Protein AF-A0A5N8HL36-F1 (afdb_monomer)

Foldseek 3Di:
DDWDKDAFDALCPCPVVDDCDDDLQNPFGAFGDKMKIKDKDKDKDKDPPDVQKIKIKIKMKMKMFIQDGQDFPVSGDDPVSVVSHGHGFKMKIKIKIKIWIWGADPQGKIKIWMKMKMKMKIKGQAFDQEDPGNRHHDPPDPDRIFIKIKIKIKIKIKMWDFDDDVFTKIKIKIKMKMKMKMQGPHQLQDAQDDPPHPHDDPPADRDDPGRMFMKMKIKIKMWMWTCPDPFKTKIWMWMWIQMPQQGIDIKIKIWMWGDPPDFKIKIKIKIKDWADDDRLQLAQSRKGKYQQPPDPPGNGIDMDGRHSNDHIDIDTKIKIKMWGHDPHDIDMDMDID

Sequence (337 aa):
GNLDKTQADAWDINQGHQSARAGTYVTTLPAGREGVINKDINGVVRWDFAPLQSLELEAGYSRQGNLYAGDTQNTNSDSYTRSKYGDETNRLYRQNYALTWNGGWDNGVTTSNWVQYEHTRNSRIPEGLAGGTEGKFNEKATQDFVDIDLDDVMLHSEVNLPIDFLVNQTLTLGTEWNQQRMKDLSSNTQALTGANTGGAIDGVSATDRSPYSKAEIFSLFAENNMELTDSTIVTPGLRFDHHSIVGNNWSPALNISQGLGDDFTLKMGIARAYKAPSLYQTNPNYILYSKGQGCYASAGGCYLQGNDDLKAETSINKEIGLEFKRDGWLAGVTWFR

Structure (mmCIF, N/CA/C/O backbone):
data_AF-A0A5N8HL36-F1
#
_entry.id   AF-A0A5N8HL36-F1
#
loop_
_atom_site.group_PDB
_atom_site.id
_atom_site.type_symbol
_atom_site.label_atom_id
_atom_site.label_alt_id
_atom_site.label_comp_id
_atom_site.label_asym_id
_atom_site.label_entity_id
_atom_site.label_seq_id
_atom_site.pdbx_PDB_ins_code
_atom_site.Cartn_x
_atom_site.Cartn_y
_atom_site.Cartn_z
_atom_site.occupancy
_atom_site.B_iso_or_equiv
_atom_site.auth_seq_id
_atom_site.auth_comp_id
_atom_site.auth_asym_id
_atom_site.auth_atom_id
_atom_site.pdbx_PDB_model_num
ATOM 1 N N . GLY A 1 1 ? -5.198 -23.401 0.258 1.00 67.81 1 GLY A N 1
ATOM 2 C CA . GLY A 1 1 ? -4.394 -22.998 -0.907 1.00 67.81 1 GLY A CA 1
ATOM 3 C C . GLY A 1 1 ? -5.294 -22.811 -2.105 1.00 67.81 1 GLY A C 1
ATOM 4 O O . GLY A 1 1 ? -6.337 -23.455 -2.146 1.00 67.81 1 GLY A O 1
ATOM 5 N N . ASN A 1 2 ? -4.921 -21.932 -3.030 1.00 85.31 2 ASN A N 1
ATOM 6 C CA . ASN A 1 2 ? -5.684 -21.633 -4.240 1.00 85.31 2 ASN A CA 1
ATOM 7 C C . ASN A 1 2 ? -4.775 -21.692 -5.482 1.00 85.31 2 ASN A C 1
ATOM 9 O O . ASN A 1 2 ? -3.575 -21.424 -5.396 1.00 85.31 2 ASN A O 1
ATOM 13 N N . LEU A 1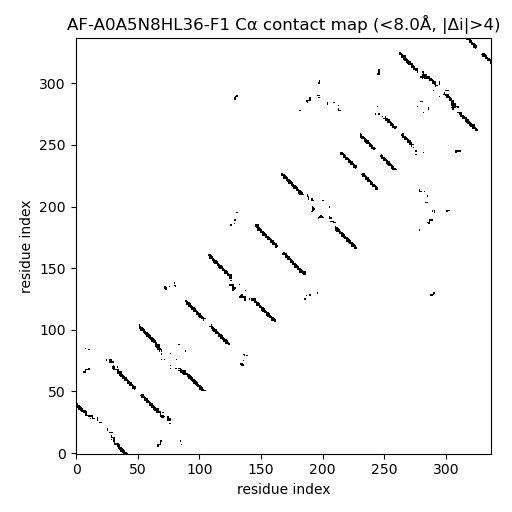 3 ? -5.356 -22.070 -6.618 1.00 90.62 3 LEU A N 1
ATOM 14 C CA . LEU A 1 3 ? -4.762 -21.977 -7.947 1.00 90.62 3 LEU A CA 1
ATOM 15 C C . LEU A 1 3 ? -5.794 -21.298 -8.845 1.00 90.62 3 LEU A C 1
ATOM 17 O O . LEU A 1 3 ? -6.855 -21.866 -9.091 1.00 90.62 3 LEU A O 1
ATOM 21 N N . ASP A 1 4 ? -5.460 -20.118 -9.353 1.00 94.00 4 ASP A N 1
ATOM 22 C CA . ASP A 1 4 ? -6.319 -19.367 -10.267 1.00 94.00 4 ASP A CA 1
ATOM 23 C C . ASP A 1 4 ? -5.550 -18.999 -11.539 1.00 94.00 4 ASP A C 1
ATOM 25 O O . ASP A 1 4 ? -4.337 -18.769 -11.507 1.00 94.00 4 ASP A O 1
ATOM 29 N N . LYS A 1 5 ? -6.254 -18.974 -12.671 1.00 95.50 5 LYS A N 1
ATOM 30 C CA . LYS A 1 5 ? -5.721 -18.560 -13.964 1.00 95.50 5 LYS A CA 1
ATOM 31 C C . LYS A 1 5 ? -6.758 -17.744 -14.722 1.00 95.50 5 LYS A C 1
ATOM 33 O O . LYS A 1 5 ? -7.819 -18.251 -15.077 1.00 95.50 5 LYS A O 1
ATOM 38 N N . THR A 1 6 ? -6.375 -16.536 -15.116 1.00 96.12 6 THR A N 1
ATOM 39 C CA . THR A 1 6 ? -7.092 -15.749 -16.123 1.00 96.12 6 THR A CA 1
ATOM 40 C C . THR A 1 6 ? -6.238 -15.644 -17.383 1.00 96.12 6 THR A C 1
ATOM 42 O O . THR A 1 6 ? -5.013 -15.549 -17.306 1.00 96.12 6 THR A O 1
ATOM 45 N N . GLN A 1 7 ? -6.870 -15.739 -18.553 1.00 96.62 7 GLN A N 1
ATOM 46 C CA . GLN A 1 7 ? -6.173 -15.618 -19.835 1.00 96.62 7 GLN A CA 1
ATOM 47 C C . GLN A 1 7 ? -5.883 -14.151 -20.155 1.00 96.62 7 GLN A C 1
ATOM 49 O O . GLN A 1 7 ? -6.583 -13.265 -19.667 1.00 96.62 7 GLN A O 1
ATOM 54 N N . ALA A 1 8 ? -4.857 -13.929 -20.974 1.00 96.00 8 ALA A N 1
ATOM 55 C CA . ALA A 1 8 ? -4.624 -12.639 -21.604 1.00 96.00 8 ALA A CA 1
ATOM 56 C C . ALA A 1 8 ? -5.694 -12.366 -22.666 1.00 96.00 8 ALA A C 1
ATOM 58 O O . ALA A 1 8 ? -6.170 -13.299 -23.324 1.00 96.00 8 ALA A O 1
ATOM 59 N N . ASP A 1 9 ? -6.034 -11.095 -22.851 1.00 96.56 9 ASP A N 1
ATOM 60 C CA . ASP A 1 9 ? -6.780 -10.660 -24.027 1.00 96.56 9 ASP A CA 1
ATOM 61 C C . ASP A 1 9 ? -5.969 -10.917 -25.306 1.00 96.56 9 ASP A C 1
ATOM 63 O O . ASP A 1 9 ? -4.743 -11.045 -25.278 1.00 96.56 9 ASP A O 1
ATOM 67 N N . ALA A 1 10 ? -6.656 -10.959 -26.450 1.00 93.81 10 ALA A N 1
ATOM 68 C CA . ALA A 1 10 ? -5.989 -11.033 -27.743 1.00 93.81 10 ALA A CA 1
ATOM 69 C C . ALA A 1 10 ? -5.066 -9.819 -27.949 1.00 93.81 10 ALA A C 1
ATOM 71 O O . ALA A 1 10 ? -5.444 -8.686 -27.646 1.00 93.81 10 ALA A O 1
ATOM 72 N N . TRP A 1 11 ? -3.870 -10.041 -28.505 1.00 89.19 11 TRP A N 1
ATOM 73 C CA . TRP A 1 11 ? -2.877 -8.977 -28.732 1.00 89.19 11 TRP A CA 1
ATOM 74 C C . TRP A 1 11 ? -3.397 -7.826 -29.614 1.00 89.19 11 TRP A C 1
ATOM 76 O O . TRP A 1 11 ? -2.871 -6.715 -29.566 1.00 89.19 11 TRP A O 1
ATOM 86 N N . ASP A 1 12 ? -4.418 -8.092 -30.430 1.00 91.81 12 ASP A N 1
ATOM 87 C CA . ASP A 1 12 ? -5.053 -7.178 -31.374 1.00 91.81 12 ASP A CA 1
ATOM 88 C C . ASP A 1 12 ? -6.452 -6.711 -30.938 1.00 91.81 12 ASP A C 1
ATOM 90 O O . ASP A 1 12 ? -7.149 -6.068 -31.723 1.00 91.81 12 ASP A O 1
ATOM 94 N N . ILE A 1 13 ? -6.863 -6.953 -29.685 1.00 94.25 13 ILE A N 1
ATOM 95 C CA . ILE A 1 13 ? -8.215 -6.623 -29.190 1.00 94.25 13 ILE A CA 1
ATOM 96 C C . ILE A 1 13 ? -8.608 -5.147 -29.392 1.00 94.25 13 ILE A C 1
ATOM 98 O O . ILE A 1 13 ? -9.781 -4.834 -29.577 1.00 94.25 13 ILE A O 1
ATOM 102 N N . ASN A 1 14 ? -7.625 -4.241 -29.409 1.00 93.00 14 ASN A N 1
ATOM 103 C CA . ASN A 1 14 ? -7.824 -2.801 -29.592 1.00 93.00 14 ASN A CA 1
ATOM 104 C C . ASN A 1 14 ? -7.592 -2.321 -31.035 1.00 93.00 14 ASN A C 1
ATOM 106 O O . ASN A 1 14 ? -7.428 -1.118 -31.273 1.00 93.00 14 ASN A O 1
ATOM 110 N N . GLN A 1 15 ? -7.549 -3.223 -32.018 1.00 92.12 15 GLN A N 1
ATOM 111 C CA . GLN A 1 15 ? -7.423 -2.839 -33.420 1.00 92.12 15 GLN A CA 1
ATOM 112 C C . GLN A 1 15 ? -8.605 -1.957 -33.855 1.00 92.12 15 GLN A C 1
ATOM 114 O O . GLN A 1 15 ? -9.769 -2.313 -33.708 1.00 92.12 15 GLN A O 1
ATOM 119 N N . GLY A 1 16 ? -8.295 -0.792 -34.423 1.00 90.19 16 GLY A N 1
ATOM 120 C CA . GLY A 1 16 ? -9.278 0.223 -34.811 1.00 90.19 16 GLY A CA 1
ATOM 121 C C . GLY A 1 16 ? -9.555 1.271 -33.727 1.00 90.19 16 GLY A C 1
ATOM 122 O O . GLY A 1 16 ? -10.220 2.263 -34.015 1.00 90.19 16 GLY A O 1
ATOM 123 N N . HIS A 1 17 ? -9.005 1.098 -32.521 1.00 89.12 17 HIS A N 1
ATOM 124 C CA . HIS A 1 17 ? -9.161 2.014 -31.386 1.00 89.12 17 HIS A CA 1
ATOM 125 C C . HIS A 1 17 ? -7.846 2.696 -30.964 1.00 89.12 17 HIS A C 1
ATOM 127 O O . HIS A 1 17 ? -7.804 3.418 -29.968 1.00 89.12 17 HIS A O 1
ATOM 133 N N . GLN A 1 18 ? -6.762 2.505 -31.720 1.00 87.62 18 GLN A N 1
ATOM 134 C CA . GLN A 1 18 ? -5.481 3.168 -31.484 1.00 87.62 18 GLN A CA 1
ATOM 135 C C . GLN A 1 18 ? -5.496 4.652 -31.892 1.00 87.62 18 GLN A C 1
ATOM 137 O O . GLN A 1 18 ? -6.162 5.055 -32.846 1.00 87.62 18 GLN A O 1
ATOM 142 N N . SER A 1 19 ? -4.697 5.474 -31.203 1.00 85.69 19 SER A N 1
ATOM 143 C CA . SER A 1 19 ? -4.419 6.850 -31.628 1.00 85.69 19 SER A CA 1
ATOM 144 C C . SER A 1 19 ? -3.764 6.887 -33.016 1.00 85.69 19 SER A C 1
ATOM 146 O O . SER A 1 19 ? -3.047 5.961 -33.400 1.00 85.69 19 SER A O 1
ATOM 148 N N . ALA A 1 20 ? -3.976 7.971 -33.770 1.00 86.25 20 ALA A N 1
ATOM 149 C CA . ALA A 1 20 ? -3.294 8.172 -35.046 1.00 86.25 20 ALA A CA 1
ATOM 150 C C . ALA A 1 20 ? -1.774 8.260 -34.819 1.00 86.25 20 ALA A C 1
ATOM 152 O O . ALA A 1 20 ? -1.292 9.145 -34.110 1.00 86.25 20 ALA A O 1
ATOM 153 N N . ARG A 1 21 ? -1.018 7.334 -35.417 1.00 83.25 21 ARG A N 1
ATOM 154 C CA . ARG A 1 21 ? 0.443 7.224 -35.283 1.00 83.25 21 ARG A CA 1
ATOM 155 C C . ARG A 1 21 ? 1.113 7.294 -36.645 1.00 83.25 21 ARG A C 1
ATOM 157 O O . ARG A 1 21 ? 0.560 6.841 -37.642 1.00 83.25 21 ARG A O 1
ATOM 164 N N . ALA A 1 22 ? 2.323 7.840 -36.673 1.00 82.06 22 ALA A N 1
ATOM 165 C CA . ALA A 1 22 ? 3.126 7.989 -37.882 1.00 82.06 22 ALA A CA 1
ATOM 166 C C . ALA A 1 22 ? 4.473 7.260 -37.756 1.00 82.06 22 ALA A C 1
ATOM 168 O O . ALA A 1 22 ? 4.914 6.897 -36.661 1.00 82.06 22 ALA A O 1
ATOM 169 N N . GLY A 1 23 ? 5.141 7.062 -38.893 1.00 83.94 23 GLY A N 1
ATOM 170 C CA . GLY A 1 23 ? 6.459 6.432 -38.950 1.00 83.94 23 GLY A CA 1
ATOM 171 C C . GLY A 1 23 ? 6.443 4.986 -38.451 1.00 83.94 23 GLY A C 1
ATOM 172 O O . GLY A 1 23 ? 5.529 4.220 -38.747 1.00 83.94 23 GLY A O 1
ATOM 173 N N . THR A 1 24 ? 7.455 4.612 -37.668 1.00 78.50 24 THR A N 1
ATOM 174 C CA . THR A 1 24 ? 7.649 3.243 -37.158 1.00 78.50 24 THR A CA 1
ATOM 175 C C . THR A 1 24 ? 6.576 2.778 -36.170 1.00 78.50 24 THR A C 1
ATOM 177 O O . THR A 1 24 ? 6.554 1.603 -35.822 1.00 78.50 24 THR A O 1
ATOM 180 N N . TYR A 1 25 ? 5.685 3.669 -35.723 1.00 81.81 25 TYR A N 1
ATOM 181 C CA . TYR A 1 25 ? 4.626 3.360 -34.757 1.00 81.81 25 TYR A CA 1
ATOM 182 C C . TYR A 1 25 ? 3.249 3.143 -35.399 1.00 81.81 25 TYR A C 1
ATOM 184 O O . TYR A 1 25 ? 2.271 2.920 -34.694 1.00 81.81 25 TYR A O 1
ATOM 192 N N . VAL A 1 26 ? 3.134 3.204 -36.729 1.00 83.44 26 VAL A N 1
ATOM 193 C CA . VAL A 1 26 ? 1.834 3.103 -37.422 1.00 83.44 26 VAL A CA 1
ATOM 194 C C . VAL A 1 26 ? 1.113 1.767 -37.180 1.00 83.44 26 VAL A C 1
ATOM 196 O O . VAL A 1 26 ? -0.111 1.712 -37.213 1.00 83.44 26 VAL A O 1
ATOM 199 N N . THR A 1 27 ? 1.860 0.696 -36.898 1.00 82.06 27 THR A N 1
ATOM 200 C CA . THR A 1 27 ? 1.325 -0.655 -36.660 1.00 82.06 27 THR A CA 1
ATOM 201 C C . THR A 1 27 ? 1.208 -1.026 -35.181 1.00 82.06 27 THR A C 1
ATOM 203 O O . THR A 1 27 ? 0.872 -2.164 -34.866 1.00 82.06 27 THR A O 1
ATOM 206 N N . THR A 1 28 ? 1.510 -0.111 -34.255 1.00 86.44 28 THR A N 1
ATOM 207 C CA . THR A 1 28 ? 1.449 -0.412 -32.816 1.00 86.44 28 THR A CA 1
ATOM 208 C C . THR A 1 28 ? 0.021 -0.299 -32.298 1.00 86.44 28 THR A C 1
ATOM 210 O O . THR A 1 28 ? -0.680 0.654 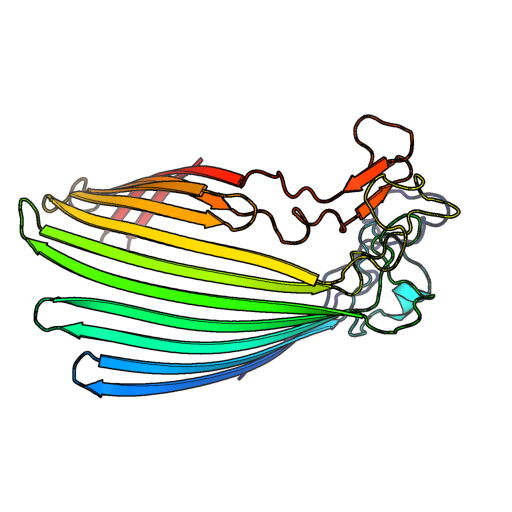-32.649 1.00 86.44 28 THR A O 1
ATOM 213 N N . LEU A 1 29 ? -0.372 -1.226 -31.429 1.00 88.44 29 LEU A N 1
ATOM 214 C CA . LEU A 1 29 ? -1.687 -1.272 -30.799 1.00 88.44 29 LEU A CA 1
ATOM 215 C C . LEU A 1 29 ? -1.536 -1.108 -29.279 1.00 88.44 29 LEU A C 1
ATOM 217 O O . LEU A 1 29 ? -0.569 -1.628 -28.720 1.00 88.44 29 LEU A O 1
ATOM 221 N N . PRO A 1 30 ? -2.459 -0.401 -28.605 1.00 90.50 30 PRO A N 1
ATOM 222 C CA . PRO A 1 30 ? -2.589 -0.482 -27.156 1.00 90.50 30 PRO A CA 1
ATOM 223 C C . PRO A 1 30 ? -2.879 -1.925 -26.734 1.00 90.50 30 PRO A C 1
ATOM 225 O O . PRO A 1 30 ? -3.728 -2.582 -27.344 1.00 90.50 30 PRO A O 1
ATOM 228 N N . ALA A 1 31 ? -2.202 -2.404 -25.695 1.00 92.75 31 ALA A N 1
ATOM 229 C CA . ALA A 1 31 ? -2.414 -3.748 -25.178 1.00 92.75 31 ALA A CA 1
ATOM 230 C C . ALA A 1 31 ? -3.795 -3.904 -24.526 1.00 92.75 31 ALA A C 1
ATOM 232 O O . ALA A 1 31 ? -4.392 -2.935 -24.050 1.00 92.75 31 ALA A O 1
ATOM 233 N N . GLY A 1 32 ? -4.308 -5.134 -24.535 1.00 92.75 32 GLY A N 1
ATOM 234 C CA . GLY A 1 32 ? -5.450 -5.531 -23.713 1.00 92.75 32 GLY A CA 1
ATOM 235 C C . GLY A 1 32 ? -5.029 -5.842 -22.276 1.00 92.75 32 GLY A C 1
ATOM 236 O O . GLY A 1 32 ? -3.908 -5.548 -21.855 1.00 92.75 32 GLY A O 1
ATOM 237 N N . ARG A 1 33 ? -5.918 -6.479 -21.513 1.00 95.81 33 ARG A N 1
ATOM 238 C CA . ARG A 1 33 ? -5.591 -6.950 -20.169 1.00 95.81 33 ARG A CA 1
ATOM 239 C C . ARG A 1 33 ? -4.641 -8.142 -20.239 1.00 95.81 33 ARG A C 1
ATOM 241 O O . ARG A 1 33 ? -4.893 -9.115 -20.951 1.00 95.81 33 ARG A O 1
ATOM 248 N N . GLU A 1 34 ? -3.588 -8.103 -19.433 1.00 97.31 34 GLU A N 1
ATOM 249 C CA . GLU A 1 34 ? -2.753 -9.280 -19.213 1.00 97.31 34 GLU A CA 1
ATOM 250 C C . GLU A 1 34 ? -3.514 -10.371 -18.455 1.00 97.31 34 GLU A C 1
ATOM 252 O O . GLU A 1 34 ? -4.403 -10.109 -17.633 1.00 97.31 34 GLU A O 1
ATOM 257 N N . GLY A 1 35 ? -3.148 -11.619 -18.733 1.00 97.62 35 GLY A N 1
ATOM 258 C CA . GLY A 1 35 ? -3.590 -12.744 -17.924 1.00 97.62 35 GLY A CA 1
ATOM 259 C C . GLY A 1 35 ? -2.772 -12.843 -16.641 1.00 97.62 35 GLY A C 1
ATOM 260 O O . GLY A 1 35 ? -1.726 -12.212 -16.492 1.00 97.62 35 GLY A O 1
ATOM 261 N N . VAL A 1 36 ? -3.228 -13.678 -15.714 1.00 98.12 36 VAL A N 1
ATOM 262 C CA . VAL A 1 36 ? -2.510 -13.947 -14.464 1.00 98.12 36 VAL A CA 1
ATOM 263 C C . VAL A 1 36 ? -2.664 -15.403 -14.053 1.00 98.12 36 VAL A C 1
ATOM 265 O O . VAL A 1 36 ? -3.715 -16.002 -14.269 1.00 98.12 36 VAL A O 1
ATOM 268 N N . ILE A 1 37 ? -1.618 -15.970 -13.457 1.00 98.25 37 ILE A N 1
ATOM 269 C CA . ILE A 1 37 ? -1.600 -17.277 -12.803 1.00 98.25 37 ILE A CA 1
ATOM 270 C C . ILE A 1 37 ? -1.199 -17.064 -11.342 1.00 98.25 37 ILE A C 1
ATOM 272 O O . ILE A 1 37 ? -0.056 -16.696 -11.066 1.00 98.25 37 ILE A O 1
ATOM 276 N N . ASN A 1 38 ? -2.118 -17.341 -10.417 1.00 98.25 38 ASN A N 1
ATOM 277 C CA . ASN A 1 38 ? -1.895 -17.255 -8.973 1.00 98.25 38 ASN A CA 1
ATOM 278 C C . ASN A 1 38 ? -1.751 -18.649 -8.363 1.00 98.25 38 ASN A C 1
ATOM 280 O O . ASN A 1 38 ? -2.490 -19.571 -8.713 1.00 98.25 38 ASN A O 1
ATOM 284 N N . LYS A 1 39 ? -0.799 -18.801 -7.443 1.00 98.31 39 LYS A N 1
ATOM 285 C CA . LYS A 1 39 ? -0.608 -19.995 -6.615 1.00 98.31 39 LYS A CA 1
ATOM 286 C C . LYS A 1 39 ? -0.403 -19.555 -5.181 1.00 98.31 39 LYS A C 1
ATOM 288 O O . LYS A 1 39 ? 0.619 -18.944 -4.889 1.00 98.31 39 LYS A O 1
ATOM 293 N N . ASP A 1 40 ? -1.320 -19.934 -4.305 1.00 98.38 40 ASP A N 1
ATOM 294 C CA . ASP A 1 40 ? -1.321 -19.486 -2.917 1.00 98.38 40 ASP A CA 1
ATOM 295 C C . ASP A 1 40 ? -1.416 -20.672 -1.966 1.00 98.38 40 ASP A C 1
ATOM 297 O O . ASP A 1 40 ? -2.241 -21.577 -2.137 1.00 98.38 40 ASP A O 1
ATOM 301 N N . ILE A 1 41 ? -0.613 -20.654 -0.912 1.00 98.50 41 ILE A N 1
ATOM 302 C CA . ILE A 1 41 ? -0.762 -21.531 0.241 1.00 98.50 41 ILE A CA 1
ATOM 303 C C . ILE A 1 41 ? -0.570 -20.707 1.506 1.00 98.50 41 ILE A C 1
ATOM 305 O O . ILE A 1 41 ? 0.327 -19.878 1.594 1.00 98.50 41 ILE A O 1
ATOM 309 N N . ASN A 1 42 ? -1.442 -20.932 2.476 1.00 98.62 42 ASN A N 1
ATOM 310 C CA . ASN A 1 42 ? -1.395 -20.289 3.774 1.00 98.62 42 ASN A CA 1
ATOM 311 C C . ASN A 1 42 ? -1.731 -21.348 4.823 1.00 98.62 42 ASN A C 1
ATOM 313 O O . ASN A 1 42 ? -2.582 -22.214 4.579 1.00 98.62 42 ASN A O 1
ATOM 317 N N . GLY A 1 43 ? -1.012 -21.309 5.935 1.00 98.62 43 GLY A N 1
ATOM 318 C CA . GLY A 1 43 ? -1.251 -22.151 7.092 1.00 98.62 43 GLY A CA 1
ATOM 319 C C . GLY A 1 43 ? -1.139 -21.321 8.358 1.00 98.62 43 GLY A C 1
ATOM 320 O O . GLY A 1 43 ? -0.216 -20.521 8.500 1.00 98.62 43 GLY A O 1
ATOM 321 N N . VAL A 1 44 ? -2.067 -21.561 9.277 1.00 98.81 44 VAL A N 1
ATOM 322 C CA . VAL A 1 44 ? -2.111 -20.921 10.588 1.00 98.81 44 VAL A CA 1
ATOM 323 C C . VAL A 1 44 ? -2.173 -22.008 11.650 1.00 98.81 44 VAL A C 1
ATOM 325 O O . VAL A 1 44 ? -2.967 -22.946 11.549 1.00 98.81 44 VAL A O 1
ATOM 328 N N . VAL A 1 45 ? -1.326 -21.888 12.667 1.00 98.81 45 VAL A N 1
ATOM 329 C CA . VAL A 1 45 ? -1.397 -22.695 13.885 1.00 98.81 45 VAL A CA 1
ATOM 330 C C . VAL A 1 45 ? -1.758 -21.770 15.030 1.00 98.81 45 VAL A C 1
ATOM 332 O O . VAL A 1 45 ? -1.001 -20.862 15.365 1.00 98.81 45 VAL A O 1
ATOM 335 N N . ARG A 1 46 ? -2.909 -22.036 15.642 1.00 98.75 46 ARG A N 1
ATOM 336 C CA . ARG A 1 46 ? -3.412 -21.300 16.797 1.00 98.75 46 ARG A CA 1
ATOM 337 C C . ARG A 1 46 ? -3.258 -22.125 18.068 1.00 98.75 46 ARG A C 1
ATOM 339 O O . ARG A 1 46 ? -3.614 -23.302 18.096 1.00 98.75 46 ARG A O 1
ATOM 346 N N . TRP A 1 47 ? -2.756 -21.490 19.121 1.00 98.81 47 TRP A N 1
ATOM 347 C CA . TRP A 1 47 ? -2.621 -22.061 20.453 1.00 98.81 47 TRP A CA 1
ATOM 348 C C . TRP A 1 47 ? -3.306 -21.173 21.491 1.00 98.81 47 TRP A C 1
ATOM 350 O O . TRP A 1 47 ? -2.784 -20.131 21.884 1.00 98.81 47 TRP A O 1
ATOM 360 N N . ASP A 1 48 ? -4.468 -21.614 21.965 1.00 98.75 48 ASP A N 1
ATOM 361 C CA . ASP A 1 48 ? -5.162 -21.026 23.111 1.00 98.75 48 ASP A CA 1
ATOM 362 C C . ASP A 1 48 ? -4.555 -21.587 24.411 1.00 98.75 48 ASP A C 1
ATOM 364 O O . ASP A 1 48 ? -4.968 -22.630 24.924 1.00 98.75 48 ASP A O 1
ATOM 368 N N . PHE A 1 49 ? -3.491 -20.945 24.902 1.00 98.38 49 PHE A N 1
ATOM 369 C CA . PHE A 1 49 ? -2.656 -21.478 25.988 1.00 98.38 49 PHE A CA 1
ATOM 370 C C . PHE A 1 49 ? -3.182 -21.174 27.396 1.00 98.38 49 PHE A C 1
ATOM 372 O O . PHE A 1 49 ? -2.782 -21.833 28.356 1.00 98.38 49 PHE A O 1
ATOM 379 N N . ALA A 1 50 ? -4.074 -20.193 27.527 1.00 98.56 50 ALA A N 1
ATOM 380 C CA . ALA A 1 50 ? -4.802 -19.882 28.752 1.00 98.56 50 ALA A CA 1
ATOM 381 C C . ALA A 1 50 ? -6.145 -19.207 28.402 1.00 98.56 50 ALA A C 1
ATOM 383 O O . ALA A 1 50 ? -6.327 -18.766 27.264 1.00 98.56 50 ALA A O 1
ATOM 384 N N . PRO A 1 51 ? -7.105 -19.105 29.343 1.00 98.44 51 PRO A N 1
ATOM 385 C CA . PRO A 1 51 ? -8.322 -18.334 29.113 1.00 98.44 51 PRO A CA 1
ATOM 386 C C . PRO A 1 51 ? -7.989 -16.916 28.646 1.00 98.44 51 PRO A C 1
ATOM 388 O O . PRO A 1 51 ? -7.154 -16.255 29.257 1.00 98.44 51 PRO A O 1
ATOM 391 N N . LEU A 1 52 ? -8.644 -16.469 27.570 1.00 98.44 52 LEU A N 1
ATOM 392 C CA . LEU A 1 52 ? -8.430 -15.156 26.946 1.00 98.44 52 LEU A CA 1
ATOM 393 C C . LEU A 1 52 ? -7.004 -14.920 26.413 1.00 98.44 52 LEU A C 1
ATOM 395 O O . LEU A 1 52 ? -6.653 -13.783 26.124 1.00 98.44 52 LEU A O 1
ATOM 399 N N . GLN A 1 53 ? -6.177 -15.957 26.271 1.00 98.75 53 GLN A N 1
ATOM 400 C CA . GLN A 1 53 ? -4.803 -15.828 25.793 1.00 98.75 53 GLN A CA 1
ATOM 401 C C . GLN A 1 53 ? -4.561 -16.772 24.623 1.00 98.75 53 GLN A C 1
ATOM 403 O O . GLN A 1 53 ? -4.757 -17.986 24.728 1.00 98.75 53 GLN A O 1
ATOM 408 N N . SER A 1 54 ? -4.102 -16.211 23.510 1.00 98.81 54 SER A N 1
ATOM 409 C CA . SER A 1 54 ? -3.842 -16.978 22.299 1.00 98.81 54 SER A CA 1
ATOM 410 C C . SER A 1 54 ? -2.584 -16.530 21.584 1.00 98.81 54 SER A C 1
ATOM 412 O O . SER A 1 54 ? -2.265 -15.342 21.548 1.00 98.81 54 SER A O 1
ATOM 414 N N . LEU A 1 55 ? -1.887 -17.507 21.015 1.00 98.81 55 LEU A N 1
ATOM 415 C CA . LEU A 1 55 ? -0.729 -17.315 20.160 1.00 98.81 55 LEU A CA 1
ATOM 416 C C . LEU A 1 55 ? -1.032 -17.912 18.782 1.00 98.81 55 LEU A C 1
ATOM 418 O O . LEU A 1 55 ? -1.434 -19.071 18.692 1.00 98.81 55 LEU A O 1
ATOM 422 N N . GLU A 1 56 ? -0.837 -17.142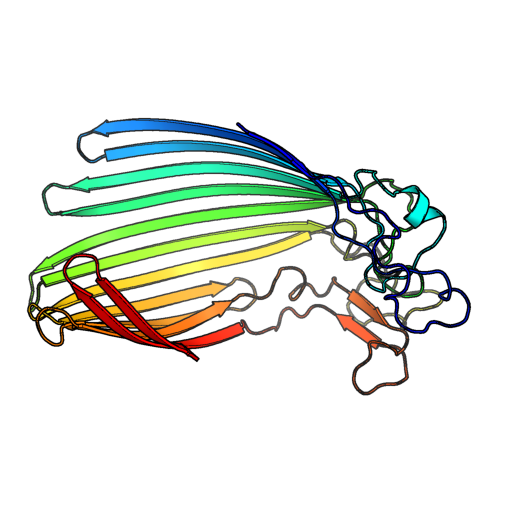 17.719 1.00 98.88 56 GLU A N 1
ATOM 423 C CA . GLU A 1 56 ? -1.017 -17.576 16.333 1.00 98.88 56 GLU A CA 1
ATOM 424 C C . GLU A 1 56 ? 0.289 -17.454 15.561 1.00 98.88 56 GLU A C 1
ATOM 426 O O . GLU A 1 56 ? 0.911 -16.396 15.549 1.00 98.88 56 GLU A O 1
ATOM 431 N N . LEU A 1 57 ? 0.698 -18.548 14.919 1.00 98.81 57 LEU A N 1
ATOM 432 C CA . LEU A 1 57 ? 1.795 -18.574 13.961 1.00 98.81 57 LEU A CA 1
ATOM 433 C C . LEU A 1 57 ? 1.209 -18.761 12.563 1.00 98.81 57 LEU A C 1
ATOM 435 O O . LEU A 1 57 ? 0.591 -19.791 12.286 1.00 98.81 57 LEU A O 1
ATOM 439 N N . GLU A 1 58 ? 1.442 -17.793 11.687 1.00 98.88 58 GLU A N 1
ATOM 440 C CA . GLU A 1 58 ? 1.015 -17.822 10.293 1.00 98.88 58 GLU A CA 1
ATOM 441 C C . GLU A 1 58 ? 2.224 -17.900 9.356 1.00 98.88 58 GLU A C 1
ATOM 443 O O . GLU A 1 58 ? 3.228 -17.210 9.547 1.00 98.88 58 GLU A O 1
ATOM 448 N N . ALA A 1 59 ? 2.105 -18.719 8.311 1.00 98.88 59 ALA A N 1
ATOM 449 C CA . ALA A 1 59 ? 3.016 -18.727 7.176 1.00 98.88 59 ALA A CA 1
ATOM 450 C C . ALA A 1 59 ? 2.226 -18.756 5.861 1.00 98.88 59 ALA A C 1
ATOM 452 O O . ALA A 1 59 ? 1.384 -19.633 5.639 1.00 98.88 59 ALA A O 1
ATOM 453 N N . GLY A 1 60 ? 2.531 -17.815 4.974 1.00 98.75 60 GLY A N 1
ATOM 454 C CA . GLY A 1 60 ? 1.949 -17.690 3.647 1.00 98.75 60 GLY A CA 1
ATOM 455 C C . GLY A 1 60 ? 3.010 -17.674 2.552 1.00 98.75 60 GLY A C 1
ATOM 456 O O . GLY A 1 60 ? 4.094 -17.111 2.706 1.00 98.75 60 GLY A O 1
ATOM 457 N N . TYR A 1 61 ? 2.681 -18.297 1.425 1.00 98.81 61 TYR A N 1
ATOM 458 C CA . TYR A 1 61 ? 3.447 -18.229 0.190 1.00 98.81 61 TYR A CA 1
ATOM 459 C C . TYR A 1 61 ? 2.501 -18.025 -0.989 1.00 98.81 61 TYR A C 1
ATOM 461 O O . TYR A 1 61 ? 1.595 -18.832 -1.216 1.00 98.81 61 TYR A O 1
ATOM 469 N N . SER A 1 62 ? 2.774 -16.981 -1.763 1.00 98.75 62 SER A N 1
ATOM 470 C CA . SER A 1 62 ? 2.047 -16.622 -2.972 1.00 98.75 62 SER A CA 1
ATOM 471 C C . SER A 1 62 ? 3.015 -16.476 -4.137 1.00 98.75 62 SER A C 1
ATOM 473 O O . SER A 1 62 ? 4.067 -15.844 -4.021 1.00 98.75 62 SER A O 1
ATOM 475 N N . ARG A 1 63 ? 2.649 -17.034 -5.289 1.00 98.62 63 ARG A N 1
ATOM 476 C CA . ARG A 1 63 ? 3.307 -16.785 -6.572 1.00 98.62 63 ARG A CA 1
ATOM 477 C C . ARG A 1 63 ? 2.281 -16.266 -7.561 1.00 98.62 63 ARG A C 1
ATOM 479 O O . ARG A 1 63 ? 1.341 -16.982 -7.897 1.00 98.62 63 ARG A O 1
ATOM 486 N N . GLN A 1 64 ? 2.544 -15.091 -8.104 1.00 98.69 64 GLN A N 1
ATOM 487 C CA . GLN A 1 64 ? 1.780 -14.493 -9.185 1.00 98.69 64 GLN A CA 1
ATOM 488 C C . GLN A 1 64 ? 2.675 -14.382 -10.417 1.00 98.69 64 GLN A C 1
ATOM 490 O O . GLN A 1 64 ? 3.773 -13.846 -10.326 1.00 98.69 64 GLN A O 1
ATOM 495 N N . GLY A 1 65 ? 2.245 -14.920 -11.552 1.00 98.62 65 GLY A N 1
ATOM 496 C CA . GLY A 1 65 ? 2.914 -14.732 -12.843 1.00 98.62 65 GLY A CA 1
ATOM 497 C C . GLY A 1 65 ? 1.929 -14.204 -13.869 1.00 98.62 65 GLY A C 1
ATOM 498 O O . GLY A 1 65 ? 0.772 -14.630 -13.859 1.00 98.62 65 GLY A O 1
ATOM 499 N N . ASN A 1 66 ? 2.346 -13.279 -14.727 1.00 98.44 66 ASN A N 1
ATOM 500 C CA . ASN A 1 66 ? 1.465 -12.764 -15.770 1.00 98.44 66 ASN A CA 1
ATOM 501 C C . ASN A 1 66 ? 1.387 -13.710 -16.983 1.00 98.44 66 ASN A C 1
ATOM 503 O O . ASN A 1 66 ? 2.142 -14.675 -17.113 1.00 98.44 66 ASN A O 1
ATOM 507 N N . LEU A 1 67 ? 0.452 -13.409 -17.881 1.00 98.25 67 LEU A N 1
ATOM 508 C CA . LEU A 1 67 ? 0.473 -13.836 -19.277 1.00 98.25 67 LEU A CA 1
ATOM 509 C C . LEU A 1 67 ? 0.442 -12.565 -20.113 1.00 98.25 67 LEU A C 1
ATOM 511 O O . LEU A 1 67 ? -0.574 -11.868 -20.152 1.00 98.25 67 LEU A O 1
ATOM 515 N N . TYR A 1 68 ? 1.575 -12.251 -20.722 1.00 97.88 68 TYR A N 1
ATOM 516 C CA . TYR A 1 68 ? 1.825 -10.954 -21.326 1.00 97.88 68 TYR A CA 1
ATOM 517 C C . TYR A 1 68 ? 0.913 -10.689 -22.529 1.00 97.88 68 TYR A C 1
ATOM 519 O O . TYR A 1 68 ? 0.802 -11.528 -23.424 1.00 97.88 68 TYR A O 1
ATOM 527 N N . ALA A 1 69 ? 0.284 -9.511 -22.574 1.00 96.50 69 ALA A N 1
ATOM 528 C CA . ALA A 1 69 ? -0.669 -9.144 -23.635 1.00 96.50 69 ALA A CA 1
ATOM 529 C C . ALA A 1 69 ? -0.137 -8.074 -24.606 1.00 96.50 69 ALA A C 1
ATOM 531 O O . ALA A 1 69 ? -0.879 -7.598 -25.465 1.00 96.50 69 ALA A O 1
ATOM 532 N N . GLY A 1 70 ? 1.144 -7.704 -24.499 1.00 94.19 70 GLY A N 1
ATOM 533 C CA . GLY A 1 70 ? 1.754 -6.670 -25.343 1.00 94.19 70 GLY A CA 1
ATOM 534 C C . GLY A 1 70 ? 1.922 -5.306 -24.673 1.00 94.19 70 GLY A C 1
ATOM 535 O O . GLY A 1 70 ? 2.206 -4.342 -25.384 1.00 94.19 70 GLY A O 1
ATOM 536 N N . ASP A 1 71 ? 1.733 -5.205 -23.350 1.00 95.62 71 ASP A N 1
ATOM 537 C CA . ASP A 1 71 ? 1.799 -3.928 -22.633 1.00 95.62 71 ASP A CA 1
ATOM 538 C C . ASP A 1 71 ? 3.213 -3.330 -22.616 1.00 95.62 71 ASP A C 1
ATOM 540 O O . ASP A 1 71 ? 4.204 -4.020 -22.376 1.00 95.62 71 ASP A O 1
ATOM 544 N N . THR A 1 72 ? 3.311 -2.036 -22.905 1.00 94.56 72 THR A N 1
ATOM 545 C CA . THR A 1 72 ? 4.547 -1.249 -22.815 1.00 94.56 72 THR A CA 1
ATOM 546 C C . THR A 1 72 ? 4.184 0.169 -22.397 1.00 94.56 72 THR A C 1
ATOM 548 O O . THR A 1 72 ? 3.133 0.681 -22.796 1.00 94.56 72 THR A O 1
ATOM 551 N N . GLN A 1 73 ? 5.069 0.851 -21.663 1.00 94.69 73 GLN A N 1
ATOM 552 C CA . GLN A 1 73 ? 4.794 2.178 -21.085 1.00 94.69 73 GLN A CA 1
ATOM 553 C C . GLN A 1 73 ? 4.242 3.177 -22.112 1.00 94.69 73 GLN A C 1
ATOM 555 O O . GLN A 1 73 ? 3.313 3.932 -21.832 1.00 94.69 73 GLN A O 1
ATOM 560 N N . ASN A 1 74 ? 4.822 3.185 -23.314 1.00 91.25 74 ASN A N 1
ATOM 561 C CA . ASN A 1 74 ? 4.473 4.127 -24.373 1.00 91.25 74 ASN A CA 1
ATOM 562 C C . ASN A 1 74 ? 3.644 3.478 -25.486 1.00 91.25 74 ASN A C 1
ATOM 564 O O . ASN A 1 74 ? 3.483 4.068 -26.558 1.00 91.25 74 ASN A O 1
ATOM 568 N N . THR A 1 75 ? 3.103 2.273 -25.262 1.00 90.50 75 THR A N 1
ATOM 569 C CA . THR A 1 75 ? 2.321 1.471 -26.227 1.00 90.50 75 THR A CA 1
ATOM 570 C C . THR A 1 75 ? 3.026 1.272 -27.578 1.00 90.50 75 THR A C 1
ATOM 572 O O . THR A 1 75 ? 2.392 1.101 -28.621 1.00 90.50 75 THR A O 1
ATOM 575 N N . ASN A 1 76 ? 4.353 1.380 -27.593 1.00 88.00 76 ASN A N 1
ATOM 576 C CA . ASN A 1 76 ? 5.204 1.081 -28.733 1.00 88.00 76 ASN A CA 1
ATOM 577 C C . ASN A 1 76 ? 5.524 -0.418 -28.754 1.00 88.00 76 ASN A C 1
ATOM 579 O O . ASN A 1 76 ? 5.510 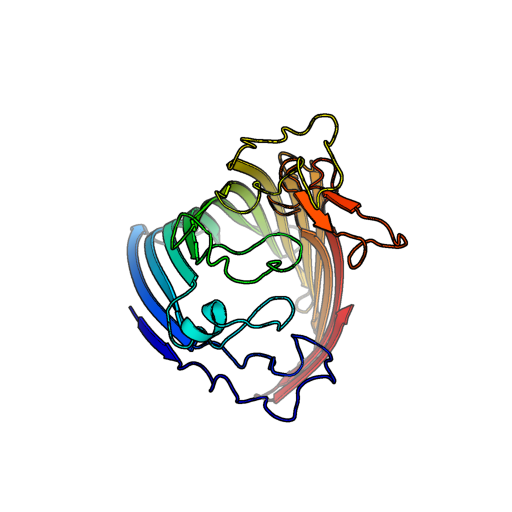-1.089 -27.729 1.00 88.00 76 ASN A O 1
ATOM 583 N N . SER A 1 77 ? 5.825 -0.961 -29.932 1.00 86.81 77 SER A N 1
ATOM 584 C CA . SER A 1 77 ? 5.998 -2.404 -30.100 1.00 86.81 77 SER A CA 1
ATOM 585 C C . SER A 1 77 ? 7.058 -2.714 -31.153 1.00 86.81 77 SER A C 1
ATOM 587 O O . SER A 1 77 ? 7.184 -1.999 -32.148 1.00 86.81 77 SER A O 1
ATOM 589 N N . ASP A 1 78 ? 7.800 -3.797 -30.952 1.00 88.12 78 ASP A N 1
ATOM 590 C CA . ASP A 1 78 ? 8.738 -4.375 -31.912 1.00 88.12 78 ASP A CA 1
ATOM 591 C C . ASP A 1 78 ? 8.561 -5.902 -31.997 1.00 88.12 78 ASP A C 1
ATOM 593 O O . ASP A 1 78 ? 7.638 -6.474 -31.412 1.00 88.12 78 ASP A O 1
ATOM 597 N N . SER A 1 79 ? 9.393 -6.569 -32.801 1.00 90.44 79 SER A N 1
ATOM 598 C CA . SER A 1 79 ? 9.346 -8.026 -32.949 1.00 90.44 79 SER A CA 1
ATOM 599 C C . SER A 1 79 ? 9.630 -8.760 -31.642 1.00 90.44 79 SER A C 1
ATOM 601 O O . SER A 1 79 ? 9.001 -9.787 -31.398 1.00 90.44 79 SER A O 1
ATOM 603 N N . TYR A 1 80 ? 10.533 -8.238 -30.808 1.00 92.50 80 TYR A N 1
ATOM 604 C CA . TYR A 1 80 ? 10.898 -8.877 -29.551 1.00 92.50 80 TYR A CA 1
ATOM 605 C C . TYR A 1 80 ? 9.738 -8.823 -28.558 1.00 92.50 80 TYR A C 1
ATOM 607 O O . TYR A 1 80 ? 9.295 -9.868 -28.088 1.00 92.50 80 TYR A O 1
ATOM 615 N N . THR A 1 81 ? 9.154 -7.647 -28.332 1.00 91.75 81 THR A N 1
ATOM 616 C CA . THR A 1 81 ? 7.964 -7.492 -27.489 1.00 91.75 81 THR A CA 1
ATOM 617 C C . THR A 1 81 ? 6.808 -8.373 -27.964 1.00 91.75 81 THR A C 1
ATO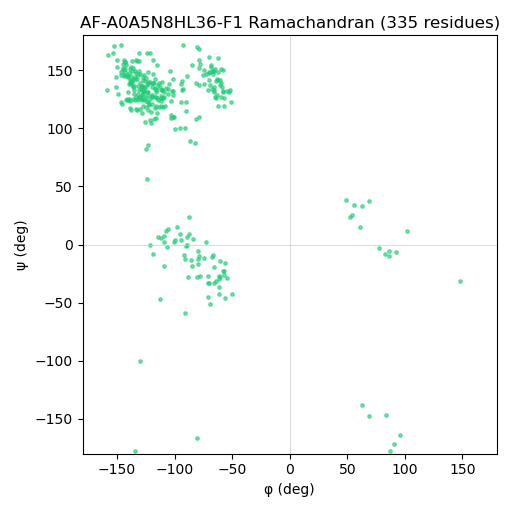M 619 O O . THR A 1 81 ? 6.212 -9.084 -27.160 1.00 91.75 81 THR A O 1
ATOM 622 N N . ARG A 1 82 ? 6.516 -8.399 -29.274 1.00 91.44 82 ARG A N 1
ATOM 623 C CA . ARG A 1 82 ? 5.446 -9.258 -29.822 1.00 91.44 82 ARG A CA 1
ATOM 624 C C . ARG A 1 82 ? 5.719 -10.748 -29.645 1.00 91.44 82 ARG A C 1
ATOM 626 O O . ARG A 1 82 ? 4.774 -11.510 -29.481 1.00 91.44 82 ARG A O 1
ATOM 633 N N . SER A 1 83 ? 6.987 -11.160 -29.660 1.00 95.06 83 SER A N 1
ATOM 634 C CA . SER A 1 83 ? 7.363 -12.563 -29.453 1.00 95.06 83 SER A CA 1
ATOM 635 C C . SER A 1 83 ? 7.042 -13.078 -28.050 1.00 95.06 83 SER A C 1
ATOM 637 O O . SER A 1 83 ? 6.948 -14.285 -27.879 1.00 95.06 83 SER A O 1
ATOM 639 N N . LYS A 1 84 ? 6.842 -12.178 -27.075 1.00 96.62 84 LYS A N 1
ATOM 640 C CA . LYS A 1 84 ? 6.518 -12.518 -25.684 1.00 96.62 84 LYS A CA 1
ATOM 641 C C . LYS A 1 84 ? 5.023 -12.646 -25.406 1.00 96.62 84 LYS A C 1
ATOM 643 O O . LYS A 1 84 ? 4.643 -12.881 -24.265 1.00 96.62 84 LYS A O 1
ATOM 648 N N . TYR A 1 85 ? 4.157 -12.438 -26.397 1.00 96.56 85 TYR A N 1
ATOM 649 C CA . TYR A 1 85 ? 2.714 -12.553 -26.192 1.00 96.56 85 TYR A CA 1
ATOM 650 C C . TYR A 1 85 ? 2.335 -13.947 -25.666 1.00 96.56 85 TYR A C 1
ATOM 652 O O . TYR A 1 85 ? 2.662 -14.962 -26.278 1.00 96.56 85 TYR A O 1
ATOM 660 N N . GLY A 1 86 ? 1.618 -13.981 -24.543 1.00 96.81 86 GLY A N 1
ATOM 661 C CA . GLY A 1 86 ? 1.210 -15.199 -23.845 1.00 96.81 86 GLY A CA 1
ATOM 662 C C . GLY A 1 86 ? 2.270 -15.800 -22.916 1.00 96.81 86 GLY A C 1
ATOM 663 O O . GLY A 1 86 ? 1.930 -16.703 -22.150 1.00 96.81 86 GLY A O 1
ATOM 664 N N . ASP A 1 87 ? 3.509 -15.299 -22.937 1.00 98.00 87 ASP A N 1
ATOM 665 C CA . ASP A 1 87 ? 4.571 -15.740 -22.033 1.00 98.00 87 ASP A CA 1
ATOM 666 C C . ASP A 1 87 ? 4.428 -15.099 -20.643 1.00 98.00 87 ASP A C 1
ATOM 668 O O . ASP A 1 87 ? 3.826 -14.037 -20.474 1.00 98.00 87 ASP A O 1
ATOM 672 N N . GLU A 1 88 ? 5.041 -15.728 -19.640 1.00 98.44 88 GLU A N 1
ATOM 673 C CA . GLU A 1 88 ? 5.282 -15.100 -18.340 1.00 98.44 88 GLU A CA 1
ATOM 674 C C . GLU A 1 88 ? 6.496 -14.170 -18.464 1.00 98.44 88 GLU A C 1
ATOM 676 O O . GLU A 1 88 ? 7.627 -14.631 -18.626 1.00 98.44 88 GLU A O 1
ATOM 681 N N . THR A 1 89 ? 6.268 -12.860 -18.401 1.00 98.31 89 THR A N 1
ATOM 682 C CA . THR A 1 89 ? 7.302 -11.819 -18.532 1.00 98.31 89 THR A CA 1
ATOM 683 C C . THR A 1 89 ? 7.595 -11.110 -17.215 1.00 98.31 89 THR A C 1
ATOM 685 O O . THR A 1 89 ? 8.666 -10.521 -17.057 1.00 98.31 89 THR A O 1
ATOM 688 N N . ASN A 1 90 ? 6.692 -11.213 -16.240 1.00 98.38 90 ASN A N 1
ATOM 689 C CA . ASN A 1 90 ? 6.906 -10.799 -14.863 1.00 98.38 90 ASN A CA 1
ATOM 690 C C . ASN A 1 90 ? 6.307 -11.817 -13.888 1.00 98.38 90 ASN A C 1
ATOM 692 O O . ASN A 1 90 ? 5.347 -12.533 -14.187 1.00 98.38 90 ASN A O 1
ATOM 696 N N . ARG A 1 91 ? 6.914 -11.896 -12.706 1.00 98.62 91 ARG A N 1
ATOM 697 C CA . ARG A 1 91 ? 6.462 -12.767 -11.628 1.00 98.62 91 ARG A CA 1
ATOM 698 C C . ARG A 1 91 ? 6.814 -12.191 -10.265 1.00 98.62 91 ARG A C 1
ATOM 700 O O . ARG A 1 91 ? 7.934 -11.735 -10.032 1.00 98.62 91 ARG A O 1
ATOM 707 N N . LEU A 1 92 ? 5.845 -12.260 -9.364 1.00 98.81 92 LEU A N 1
ATOM 708 C CA . LEU A 1 92 ? 5.956 -11.889 -7.964 1.00 98.81 92 LEU A CA 1
ATOM 709 C C . LEU A 1 92 ? 5.914 -13.142 -7.098 1.00 98.81 92 LEU A C 1
ATOM 711 O O . LEU A 1 92 ? 5.034 -13.991 -7.242 1.00 98.81 92 LEU A O 1
ATOM 715 N N . TYR A 1 93 ? 6.859 -13.232 -6.174 1.00 98.88 93 TYR A N 1
ATOM 716 C CA . TYR A 1 93 ? 6.865 -14.217 -5.104 1.00 98.88 93 TYR A CA 1
ATOM 717 C C . TYR A 1 93 ? 6.744 -13.470 -3.789 1.00 98.88 93 TYR A C 1
ATOM 719 O O . TYR A 1 93 ? 7.625 -12.676 -3.478 1.00 98.88 93 TYR A O 1
ATOM 727 N N . ARG A 1 94 ? 5.690 -13.732 -3.021 1.00 98.88 94 ARG A N 1
ATOM 728 C CA . ARG A 1 94 ? 5.477 -13.136 -1.703 1.00 98.88 94 ARG A CA 1
ATOM 729 C C . ARG A 1 94 ? 5.498 -14.229 -0.648 1.00 98.88 94 ARG A C 1
ATOM 731 O O . ARG A 1 94 ? 4.791 -15.227 -0.764 1.00 98.88 94 ARG A O 1
ATOM 738 N N . GLN A 1 95 ? 6.327 -14.038 0.363 1.00 98.88 95 GLN A N 1
ATOM 739 C CA . GLN A 1 95 ? 6.386 -14.860 1.564 1.00 98.88 95 GLN A CA 1
ATOM 740 C C . GLN A 1 95 ? 6.007 -13.984 2.745 1.00 98.88 95 GLN A C 1
ATOM 742 O O . GLN A 1 95 ? 6.555 -12.894 2.876 1.00 98.88 95 GLN A O 1
ATOM 747 N N . ASN A 1 96 ? 5.102 -14.452 3.596 1.00 98.69 96 ASN A N 1
ATOM 748 C CA . ASN A 1 96 ? 4.762 -13.769 4.836 1.00 98.69 96 ASN A CA 1
ATOM 749 C C . ASN A 1 96 ? 4.825 -14.746 6.005 1.00 98.69 96 ASN A C 1
ATOM 751 O O . ASN A 1 96 ? 4.322 -15.863 5.913 1.00 98.69 96 ASN A O 1
ATOM 755 N N . TYR A 1 97 ? 5.431 -14.309 7.099 1.00 98.88 97 TYR A N 1
ATOM 756 C CA . TYR A 1 97 ? 5.484 -15.043 8.354 1.00 98.88 97 TYR A CA 1
ATOM 757 C C . TYR A 1 97 ? 5.055 -14.098 9.460 1.00 98.88 97 TYR A C 1
ATOM 759 O O . TYR A 1 97 ? 5.619 -13.009 9.568 1.00 98.88 97 TYR A O 1
ATOM 767 N N . ALA A 1 98 ? 4.079 -14.500 10.266 1.00 98.88 98 ALA A N 1
ATOM 768 C CA . ALA A 1 98 ? 3.597 -13.681 11.366 1.00 98.88 98 ALA A CA 1
ATOM 769 C C . ALA A 1 98 ? 3.479 -14.486 12.659 1.00 98.88 98 ALA A C 1
ATOM 771 O O . ALA A 1 98 ? 3.097 -15.655 12.642 1.00 98.88 98 ALA A O 1
ATOM 772 N N . LEU A 1 99 ? 3.811 -13.845 13.777 1.00 98.94 99 LEU A N 1
ATOM 773 C CA . LEU A 1 99 ? 3.538 -14.345 15.118 1.00 98.94 99 LEU A CA 1
ATOM 774 C C . LEU A 1 99 ? 2.693 -13.306 15.844 1.00 98.94 99 LEU A C 1
ATOM 776 O O . LEU A 1 99 ? 3.142 -12.176 16.028 1.00 98.94 99 LEU A O 1
ATOM 780 N N . THR A 1 100 ? 1.510 -13.716 16.281 1.00 98.94 100 THR A N 1
ATOM 781 C CA . THR A 1 100 ? 0.507 -12.848 16.896 1.00 98.94 100 THR A CA 1
ATOM 782 C C . THR A 1 100 ? 0.179 -13.352 18.292 1.00 98.94 100 THR A C 1
ATOM 784 O O . THR A 1 100 ? -0.211 -14.505 18.457 1.00 98.94 100 THR A O 1
ATOM 787 N N . TRP A 1 101 ? 0.303 -12.496 19.301 1.00 98.88 101 TRP A N 1
ATOM 788 C CA . TRP A 1 101 ? -0.185 -12.727 20.655 1.00 98.88 101 TRP A CA 1
ATOM 789 C C . TRP A 1 101 ? -1.363 -11.797 20.945 1.00 98.88 101 TRP A C 1
ATOM 791 O O . TRP A 1 101 ? -1.215 -10.575 20.976 1.00 98.88 101 TRP A O 1
ATOM 801 N N . ASN A 1 102 ? -2.518 -12.407 21.205 1.00 98.88 102 ASN A N 1
ATOM 802 C CA . ASN A 1 102 ? -3.710 -11.721 21.687 1.00 98.88 102 ASN A CA 1
ATOM 803 C C . ASN A 1 102 ? -3.987 -12.132 23.130 1.00 98.88 102 ASN A C 1
ATOM 805 O O . ASN A 1 102 ? -3.996 -13.328 23.448 1.00 98.88 102 ASN A O 1
ATOM 809 N N . GLY A 1 103 ? -4.243 -11.141 23.979 1.00 98.81 103 GLY A N 1
ATOM 810 C CA . GLY A 1 103 ? -4.522 -11.333 25.394 1.00 98.81 103 GLY A CA 1
ATOM 811 C C . GLY A 1 103 ? -5.717 -10.514 25.862 1.00 98.81 103 GLY A C 1
ATOM 812 O O . GLY A 1 103 ? -5.923 -9.384 25.429 1.00 98.81 103 GLY A O 1
ATOM 813 N N . GLY A 1 104 ? -6.486 -11.078 26.782 1.00 98.81 104 GLY A N 1
ATOM 814 C CA . GLY A 1 104 ? -7.553 -10.406 27.507 1.00 98.81 104 GLY A CA 1
ATOM 815 C C . GLY A 1 104 ? -7.524 -10.762 28.987 1.00 98.81 104 GLY A C 1
ATOM 816 O O . GLY A 1 104 ? -6.974 -11.795 29.386 1.00 98.81 104 GLY A O 1
ATOM 817 N N . TRP A 1 105 ? -8.128 -9.897 29.794 1.00 98.62 105 TRP A N 1
ATOM 818 C CA . TRP A 1 105 ? -8.261 -10.061 31.237 1.00 98.62 105 TRP A CA 1
ATOM 819 C C . TRP A 1 105 ? -9.705 -9.818 31.679 1.00 98.62 105 TRP A C 1
ATOM 821 O O . TRP A 1 105 ? -10.495 -9.173 30.991 1.00 98.62 105 TRP A O 1
ATOM 831 N N . ASP A 1 106 ? -10.055 -10.360 32.840 1.00 97.62 106 ASP A N 1
ATOM 832 C CA . ASP A 1 106 ? -11.386 -10.257 33.451 1.00 97.62 106 ASP A CA 1
ATOM 833 C C . ASP A 1 106 ? -11.810 -8.813 33.759 1.00 97.62 106 ASP A C 1
ATOM 835 O O . ASP A 1 106 ? -12.995 -8.491 33.723 1.00 97.62 106 ASP A O 1
ATOM 839 N N . ASN A 1 107 ? -10.842 -7.930 33.997 1.00 95.94 107 ASN A N 1
ATOM 840 C CA . ASN A 1 107 ? -11.043 -6.493 34.162 1.00 95.94 107 ASN A CA 1
ATOM 841 C C . ASN A 1 107 ? -11.367 -5.744 32.849 1.00 95.94 107 ASN A C 1
ATOM 843 O O . ASN A 1 107 ? -11.494 -4.522 32.872 1.00 95.94 107 ASN A O 1
ATOM 847 N N . GLY A 1 108 ? -11.475 -6.450 31.717 1.00 97.50 108 GLY A N 1
ATOM 848 C CA . GLY A 1 108 ? -11.810 -5.894 30.405 1.00 97.50 108 GLY A CA 1
ATOM 849 C C . GLY A 1 108 ? -10.618 -5.364 29.603 1.00 97.50 108 GLY A C 1
ATOM 850 O O . GLY A 1 108 ? -10.791 -4.996 28.442 1.00 97.50 108 GLY A O 1
ATOM 851 N N . VAL A 1 109 ? -9.410 -5.344 30.175 1.00 98.75 109 VAL A N 1
ATOM 852 C CA . VAL A 1 109 ? -8.194 -4.984 29.433 1.00 98.75 109 VAL A CA 1
ATOM 853 C C . VAL A 1 109 ? -7.949 -6.011 28.330 1.00 98.75 109 VAL A C 1
ATOM 855 O O . VAL A 1 109 ? -8.128 -7.215 28.537 1.00 98.75 109 VAL A O 1
ATOM 858 N N . THR A 1 110 ? -7.507 -5.545 27.163 1.00 98.88 110 THR A N 1
ATOM 859 C CA . THR A 1 110 ? -7.050 -6.415 26.070 1.00 98.88 110 THR A CA 1
ATOM 860 C C . THR A 1 110 ? -5.737 -5.916 25.481 1.00 98.88 110 THR A C 1
ATOM 862 O O . THR A 1 110 ? -5.373 -4.754 25.642 1.00 98.88 110 THR A O 1
ATOM 865 N N . THR A 1 111 ? -5.004 -6.800 24.815 1.00 98.81 111 THR A N 1
ATOM 866 C CA . THR A 1 111 ? -3.765 -6.482 24.106 1.00 98.81 111 THR A CA 1
ATOM 867 C C . THR A 1 111 ? -3.688 -7.267 22.804 1.00 98.81 111 THR A C 1
ATOM 869 O O . THR A 1 111 ? -4.128 -8.420 22.742 1.00 98.81 111 THR A O 1
ATOM 872 N N . SER A 1 112 ? -3.101 -6.642 21.789 1.00 98.81 112 SER A N 1
ATOM 873 C CA . SER A 1 112 ? -2.794 -7.241 20.494 1.00 98.81 112 SER A CA 1
ATOM 874 C C . SER A 1 112 ? -1.350 -6.903 20.160 1.00 98.81 112 SER A C 1
ATOM 876 O O . SER A 1 112 ? -0.931 -5.747 20.204 1.00 98.81 112 SER A O 1
ATOM 878 N N . ASN A 1 113 ? -0.543 -7.926 19.906 1.00 98.88 113 ASN A N 1
ATOM 879 C CA . ASN A 1 113 ? 0.876 -7.756 19.630 1.00 98.88 113 ASN A CA 1
ATOM 880 C C . ASN A 1 113 ? 1.263 -8.717 18.530 1.00 98.88 113 ASN A C 1
ATOM 882 O O . ASN A 1 113 ? 0.969 -9.908 18.621 1.00 98.88 113 ASN A O 1
ATOM 886 N N . TRP A 1 114 ? 1.953 -8.234 17.512 1.00 98.88 114 TRP A N 1
ATOM 887 C CA . TRP A 1 114 ? 2.366 -9.095 16.423 1.00 98.88 114 TRP A CA 1
ATOM 888 C C . TRP A 1 114 ? 3.657 -8.623 15.779 1.00 98.88 114 TRP A C 1
ATOM 890 O O . TRP A 1 114 ? 4.023 -7.447 15.802 1.00 98.88 114 TRP A O 1
ATOM 900 N N . VAL A 1 115 ? 4.362 -9.592 15.215 1.00 98.94 115 VAL A N 1
ATOM 901 C CA . VAL A 1 115 ? 5.496 -9.382 14.324 1.00 98.94 115 VAL A CA 1
ATOM 902 C C . VAL A 1 115 ? 5.159 -10.013 12.991 1.00 98.94 115 VAL A C 1
ATOM 904 O O . VAL A 1 115 ? 4.676 -11.142 12.955 1.00 98.94 115 VAL A O 1
ATOM 907 N N . GLN A 1 116 ? 5.450 -9.305 11.908 1.00 98.94 116 GLN A N 1
ATOM 908 C CA . GLN A 1 116 ? 5.389 -9.838 10.560 1.00 98.94 116 GLN A CA 1
ATOM 909 C C . GLN A 1 116 ? 6.724 -9.618 9.855 1.00 98.94 116 GLN A C 1
ATOM 911 O O . GLN A 1 116 ? 7.294 -8.530 9.902 1.00 98.94 116 GLN A O 1
ATOM 916 N N . TYR A 1 117 ? 7.200 -10.654 9.175 1.00 98.94 117 TYR A N 1
ATOM 917 C CA . TYR A 1 117 ? 8.231 -10.552 8.154 1.00 98.94 117 TYR A CA 1
ATOM 918 C C . TYR A 1 117 ? 7.603 -10.873 6.801 1.00 98.94 117 TYR A C 1
ATOM 920 O O . TYR A 1 117 ? 7.019 -11.945 6.619 1.00 98.94 117 TYR A O 1
ATOM 928 N N . GLU A 1 118 ? 7.719 -9.945 5.859 1.00 98.94 118 GLU A N 1
ATOM 929 C CA . GLU A 1 118 ? 7.336 -10.123 4.468 1.00 98.94 118 GLU A CA 1
ATOM 930 C C . GLU A 1 118 ? 8.575 -10.046 3.572 1.00 98.94 118 GLU A C 1
ATOM 932 O O . GLU A 1 118 ? 9.388 -9.132 3.685 1.00 98.94 118 GLU A O 1
ATOM 937 N N . HIS A 1 119 ? 8.695 -10.995 2.648 1.00 98.88 119 HIS A N 1
ATOM 938 C CA . HIS A 1 119 ? 9.693 -10.970 1.589 1.00 98.88 119 HIS A CA 1
ATOM 939 C C . HIS A 1 119 ? 9.009 -11.088 0.230 1.00 98.88 119 HIS A C 1
ATOM 941 O O . HIS A 1 119 ? 8.373 -12.104 -0.078 1.00 98.88 119 HIS A O 1
ATOM 947 N N . THR A 1 120 ? 9.175 -10.054 -0.588 1.00 98.88 120 THR A N 1
ATOM 948 C CA . THR A 1 120 ? 8.611 -9.956 -1.929 1.00 98.88 120 THR A CA 1
ATOM 949 C C . THR A 1 120 ? 9.729 -9.892 -2.963 1.00 98.88 120 THR A C 1
ATOM 951 O O . THR A 1 120 ? 10.499 -8.938 -3.005 1.00 98.88 120 THR A O 1
ATOM 954 N N . ARG A 1 121 ? 9.790 -10.886 -3.851 1.00 98.88 121 ARG A N 1
ATOM 955 C CA . ARG A 1 121 ? 10.666 -10.880 -5.026 1.00 98.88 121 ARG A CA 1
ATOM 956 C C . ARG A 1 121 ? 9.869 -10.568 -6.278 1.00 98.88 121 ARG A C 1
ATOM 958 O O . ARG A 1 121 ? 8.964 -11.322 -6.633 1.00 98.88 121 ARG A O 1
ATOM 965 N N . ASN A 1 122 ? 10.270 -9.525 -6.989 1.00 98.75 122 ASN A N 1
ATOM 966 C CA . ASN A 1 122 ? 9.806 -9.201 -8.330 1.00 98.75 122 ASN A CA 1
ATOM 967 C C . ASN A 1 122 ? 10.874 -9.591 -9.351 1.00 98.75 122 ASN A C 1
ATOM 969 O O . ASN A 1 122 ? 11.933 -8.976 -9.394 1.00 98.75 122 ASN A O 1
ATOM 973 N N . SER A 1 123 ? 10.593 -10.612 -10.155 1.00 98.62 123 SER A N 1
ATOM 974 C CA . SER A 1 123 ? 11.469 -11.085 -11.227 1.00 98.62 123 SER A CA 1
ATOM 975 C C . SER A 1 123 ? 10.801 -10.778 -12.560 1.00 98.62 123 SER A C 1
ATOM 977 O O . SER A 1 123 ? 9.695 -11.257 -12.815 1.00 98.62 123 SER A O 1
ATOM 979 N N . ARG A 1 124 ? 11.433 -9.976 -13.418 1.00 98.38 124 ARG A N 1
ATOM 980 C CA . ARG A 1 124 ? 10.839 -9.588 -14.710 1.00 98.38 124 ARG A CA 1
ATOM 981 C C . ARG A 1 124 ? 11.869 -9.466 -15.820 1.00 98.38 124 ARG A C 1
ATOM 983 O O . ARG A 1 124 ? 13.050 -9.270 -15.537 1.00 98.38 124 ARG A O 1
ATOM 990 N N . ILE A 1 125 ? 11.422 -9.554 -17.071 1.00 98.00 125 ILE A N 1
ATOM 991 C CA . ILE A 1 125 ? 12.274 -9.265 -18.230 1.00 98.00 125 ILE A CA 1
ATOM 992 C C . ILE A 1 125 ? 12.803 -7.824 -18.113 1.00 98.00 125 ILE A C 1
ATOM 994 O O . ILE A 1 125 ? 12.010 -6.918 -17.859 1.00 98.00 125 ILE A O 1
ATOM 998 N N . PRO A 1 126 ? 14.116 -7.575 -18.284 1.00 96.69 126 PRO A N 1
ATOM 999 C CA . PRO A 1 126 ? 14.668 -6.229 -18.179 1.00 96.69 126 PRO A CA 1
ATOM 1000 C C . PRO A 1 126 ? 14.105 -5.275 -19.235 1.00 96.69 126 PRO A C 1
ATOM 1002 O O . PRO A 1 126 ? 13.965 -5.626 -20.410 1.00 96.69 126 PRO A O 1
ATOM 1005 N N . GLU A 1 127 ? 13.871 -4.032 -18.829 1.00 95.75 127 GLU A N 1
ATOM 1006 C CA . GLU A 1 127 ? 13.380 -2.952 -19.685 1.00 95.75 127 GLU A CA 1
ATOM 1007 C C . GLU A 1 127 ? 14.388 -1.803 -19.753 1.00 95.75 127 GLU A C 1
ATOM 1009 O O . GLU A 1 127 ? 15.263 -1.662 -18.896 1.00 95.75 127 GLU A O 1
ATOM 1014 N N . GLY A 1 128 ? 14.293 -0.976 -20.793 1.00 92.56 128 GLY A N 1
ATOM 1015 C CA . GLY A 1 128 ? 15.052 0.270 -20.834 1.00 92.56 128 GLY A CA 1
ATOM 1016 C C . GLY A 1 128 ? 14.453 1.329 -19.905 1.00 92.56 128 GLY A C 1
ATOM 1017 O O . GLY A 1 128 ? 13.238 1.442 -19.782 1.00 92.56 128 GLY A O 1
ATOM 1018 N N . LEU A 1 129 ? 15.311 2.154 -19.303 1.00 93.06 129 LEU A N 1
ATOM 1019 C CA . LEU A 1 129 ? 14.902 3.251 -18.410 1.00 93.06 129 LEU A CA 1
ATOM 1020 C C . LEU A 1 129 ? 14.696 4.594 -19.132 1.00 93.06 129 LEU A C 1
ATOM 1022 O O . LEU A 1 129 ? 14.190 5.541 -18.541 1.00 93.06 129 LEU A O 1
ATOM 1026 N N . ALA A 1 130 ? 15.133 4.695 -20.390 1.00 90.81 130 ALA A N 1
ATOM 1027 C CA . ALA A 1 130 ? 15.077 5.922 -21.177 1.00 90.81 130 ALA A CA 1
ATOM 1028 C C . ALA A 1 130 ? 15.120 5.637 -22.687 1.00 90.81 130 ALA A C 1
ATOM 1030 O O . ALA A 1 130 ? 15.549 4.571 -23.146 1.00 90.81 130 ALA A O 1
ATOM 1031 N N . GLY A 1 131 ? 14.735 6.636 -23.481 1.00 86.88 131 GLY A N 1
ATOM 1032 C CA . GLY A 1 131 ? 14.893 6.624 -24.935 1.00 86.88 131 GLY A CA 1
ATOM 1033 C C . GLY A 1 131 ? 14.001 5.601 -25.647 1.00 86.88 131 GLY A C 1
ATOM 1034 O O . GLY A 1 131 ? 12.885 5.322 -25.234 1.00 86.88 131 GLY A O 1
ATOM 1035 N N . GLY A 1 132 ? 14.475 5.038 -26.765 1.00 84.31 132 GLY A N 1
ATOM 1036 C CA . GLY A 1 132 ? 13.656 4.159 -27.622 1.00 84.31 132 GLY A CA 1
ATOM 1037 C C . GLY A 1 132 ? 13.258 2.810 -27.000 1.00 84.31 132 GLY A C 1
ATOM 1038 O O . GLY A 1 132 ? 12.436 2.090 -27.573 1.00 84.31 132 GLY A O 1
ATOM 1039 N N . THR A 1 133 ? 13.849 2.465 -25.857 1.00 87.38 133 THR A N 1
ATOM 1040 C CA . THR A 1 133 ? 13.567 1.255 -25.072 1.00 87.38 133 THR A CA 1
ATOM 1041 C C . THR A 1 133 ? 12.904 1.569 -23.730 1.00 87.38 133 THR A C 1
ATOM 1043 O O . THR A 1 133 ? 12.750 0.658 -22.928 1.00 87.38 133 THR A O 1
ATOM 1046 N N . GLU A 1 134 ? 12.546 2.830 -23.466 1.00 92.75 134 GLU A N 1
ATOM 1047 C CA . GLU A 1 134 ? 11.888 3.244 -22.221 1.00 92.75 134 GLU A CA 1
ATOM 1048 C C . GLU A 1 134 ? 10.583 2.473 -21.996 1.00 92.75 134 GLU A C 1
ATOM 1050 O O . GLU A 1 134 ? 9.674 2.545 -22.832 1.00 92.75 134 GLU A O 1
ATOM 1055 N N . GLY A 1 135 ? 10.521 1.727 -20.889 1.00 93.81 135 GLY A N 1
ATOM 1056 C CA . GLY A 1 135 ? 9.346 0.950 -20.487 1.00 93.81 135 GLY A CA 1
ATOM 1057 C C . GLY A 1 135 ? 8.960 -0.151 -21.481 1.00 93.81 135 GLY A C 1
ATOM 1058 O O . GLY A 1 135 ? 7.776 -0.387 -21.740 1.00 93.81 135 GLY A O 1
ATOM 1059 N N . LYS A 1 136 ? 9.964 -0.741 -22.142 1.00 93.88 136 LYS A N 1
ATOM 1060 C CA . LYS A 1 136 ? 9.824 -1.850 -23.091 1.00 93.88 136 LYS A CA 1
ATOM 1061 C C . LYS A 1 136 ? 10.979 -2.832 -22.921 1.00 93.88 136 LYS A C 1
ATOM 1063 O O . LYS A 1 136 ? 12.120 -2.419 -22.693 1.00 93.88 136 LYS A O 1
ATOM 1068 N N . PHE A 1 137 ? 10.696 -4.123 -23.109 1.00 96.12 137 PHE A N 1
ATOM 1069 C CA . PHE A 1 137 ? 11.691 -5.189 -23.000 1.00 96.12 137 PHE A CA 1
ATOM 1070 C C . PHE A 1 137 ? 12.939 -4.926 -23.846 1.00 96.12 137 PHE A C 1
ATOM 1072 O O . PHE A 1 137 ? 12.872 -4.581 -25.029 1.00 96.12 137 PHE A O 1
ATOM 1079 N N . ASN A 1 138 ? 14.096 -5.124 -23.226 1.00 92.44 138 ASN A N 1
ATOM 1080 C CA . ASN A 1 138 ? 15.389 -4.913 -23.846 1.00 92.44 138 ASN A CA 1
ATOM 1081 C C . ASN A 1 138 ? 15.930 -6.234 -24.415 1.00 92.44 138 ASN A C 1
ATOM 1083 O O . ASN A 1 138 ? 16.514 -7.031 -23.689 1.00 92.44 138 ASN A O 1
ATOM 1087 N N . GLU A 1 139 ? 15.793 -6.440 -25.728 1.00 90.56 139 GLU A N 1
ATOM 1088 C CA . GLU A 1 139 ? 16.323 -7.622 -26.442 1.00 90.56 139 GLU A CA 1
ATOM 1089 C C . GLU A 1 139 ? 17.844 -7.803 -26.273 1.00 90.56 139 GLU A C 1
ATOM 1091 O O . GLU A 1 139 ? 18.368 -8.902 -26.420 1.00 90.56 139 GLU A O 1
ATOM 1096 N N . LYS A 1 140 ? 18.572 -6.724 -25.954 1.00 90.69 140 LYS A N 1
ATOM 1097 C CA . LYS A 1 140 ? 20.029 -6.743 -25.756 1.00 90.69 140 LYS A CA 1
ATOM 1098 C C . LYS A 1 140 ? 20.438 -6.928 -24.295 1.00 90.69 140 LYS A C 1
ATOM 1100 O O . LYS A 1 140 ? 21.626 -6.812 -23.991 1.00 90.69 140 LYS A O 1
ATOM 1105 N N . ALA A 1 141 ? 19.487 -7.133 -23.384 1.00 89.88 141 ALA A N 1
ATOM 1106 C CA . ALA A 1 141 ? 19.811 -7.429 -21.998 1.00 89.88 141 ALA A CA 1
ATOM 1107 C C . ALA A 1 141 ? 20.630 -8.726 -21.915 1.00 89.88 141 ALA A C 1
ATOM 1109 O O . ALA A 1 141 ? 20.393 -9.682 -22.647 1.00 89.88 141 ALA A O 1
ATOM 1110 N N . THR A 1 142 ? 21.617 -8.756 -21.022 1.00 89.12 142 THR A N 1
ATOM 1111 C CA . THR A 1 142 ? 22.471 -9.937 -20.810 1.00 89.12 142 THR A CA 1
ATOM 1112 C C . THR A 1 142 ? 21.805 -11.007 -19.946 1.00 89.12 142 THR A C 1
ATOM 1114 O O . THR A 1 142 ? 22.312 -12.122 -19.861 1.00 89.12 142 THR A O 1
ATOM 1117 N N . GLN A 1 143 ? 20.697 -10.663 -19.289 1.00 91.31 143 GLN A N 1
ATOM 1118 C CA . GLN A 1 143 ? 19.903 -11.542 -18.440 1.00 91.31 143 GLN A CA 1
ATOM 1119 C C . GLN A 1 143 ? 18.477 -11.606 -18.985 1.00 91.31 143 GLN A C 1
ATOM 1121 O O . GLN A 1 143 ? 17.921 -10.576 -19.366 1.00 91.31 143 GLN A O 1
ATOM 1126 N N . ASP A 1 144 ? 17.876 -12.796 -18.965 1.00 92.81 144 ASP A N 1
ATOM 1127 C CA . ASP A 1 144 ? 16.478 -12.979 -19.370 1.00 92.81 144 ASP A CA 1
ATOM 1128 C C . ASP A 1 144 ? 15.502 -12.361 -18.361 1.00 92.81 144 ASP A C 1
ATOM 1130 O O . ASP A 1 144 ? 14.447 -11.870 -18.745 1.00 92.81 144 ASP A O 1
ATOM 1134 N N . PHE A 1 145 ? 15.860 -12.379 -17.074 1.00 97.56 145 PHE A N 1
ATOM 1135 C CA . PHE A 1 145 ? 15.103 -11.792 -15.971 1.00 97.56 145 PHE A CA 1
ATOM 1136 C C . PHE A 1 145 ? 16.052 -11.073 -15.014 1.00 97.56 145 PHE A C 1
ATOM 1138 O O . PHE A 1 145 ? 17.162 -11.547 -14.772 1.00 97.56 145 PHE A O 1
ATOM 1145 N N . VAL A 1 146 ? 15.585 -9.968 -14.439 1.00 97.50 146 VAL A N 1
ATOM 1146 C CA . VAL A 1 146 ? 16.243 -9.245 -13.348 1.00 97.50 146 VAL A CA 1
ATOM 1147 C C . VAL A 1 146 ? 15.333 -9.238 -12.124 1.00 97.50 146 VAL A C 1
ATOM 1149 O O . VAL A 1 146 ? 14.115 -9.075 -12.246 1.00 97.50 146 VAL A O 1
ATOM 1152 N N . ASP A 1 147 ? 15.936 -9.429 -10.953 1.00 98.06 147 ASP A N 1
ATOM 1153 C CA . ASP A 1 147 ? 15.228 -9.520 -9.680 1.00 98.06 147 ASP A CA 1
ATOM 1154 C C . ASP A 1 147 ? 15.333 -8.205 -8.891 1.00 98.06 147 ASP A C 1
ATOM 1156 O O . ASP A 1 147 ? 16.380 -7.547 -8.855 1.00 98.06 147 ASP A O 1
ATOM 1160 N N . ILE A 1 148 ? 14.234 -7.862 -8.224 1.00 98.56 148 ILE A N 1
ATOM 1161 C CA . ILE A 1 148 ? 14.160 -6.881 -7.146 1.00 98.56 148 ILE A CA 1
ATOM 1162 C C . ILE A 1 148 ? 13.602 -7.602 -5.923 1.00 98.56 148 ILE A C 1
ATOM 1164 O O . ILE A 1 148 ? 12.487 -8.123 -5.979 1.00 98.56 148 ILE A O 1
ATOM 1168 N N . ASP A 1 149 ? 14.365 -7.632 -4.836 1.00 98.81 149 ASP A N 1
ATOM 1169 C CA . ASP A 1 149 ? 13.927 -8.193 -3.556 1.00 98.81 149 ASP A CA 1
ATOM 1170 C C . ASP A 1 149 ? 13.554 -7.042 -2.602 1.00 98.81 149 ASP A C 1
ATOM 1172 O O . ASP A 1 149 ? 14.303 -6.069 -2.464 1.00 98.81 149 ASP A O 1
ATOM 1176 N N . LEU A 1 150 ? 12.389 -7.148 -1.963 1.00 98.88 150 LEU A N 1
ATOM 1177 C CA . LEU A 1 150 ? 11.886 -6.255 -0.922 1.00 98.88 150 LEU A CA 1
ATOM 1178 C C . LEU A 1 150 ? 11.661 -7.072 0.352 1.00 98.88 150 LEU A C 1
ATOM 1180 O O . LEU A 1 150 ? 10.865 -8.008 0.352 1.00 98.88 150 LEU A O 1
ATOM 1184 N N . ASP A 1 151 ? 12.340 -6.695 1.426 1.00 98.88 151 ASP A N 1
ATOM 1185 C CA . ASP A 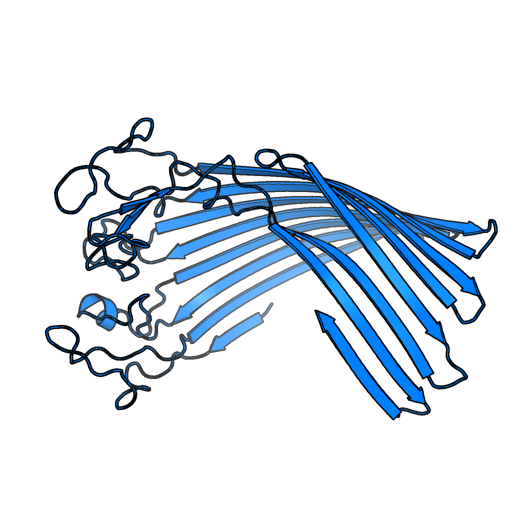1 151 ? 12.112 -7.198 2.775 1.00 98.88 151 ASP A CA 1
ATOM 1186 C C . ASP A 1 151 ? 11.394 -6.124 3.594 1.00 98.88 151 ASP A C 1
ATOM 1188 O O . ASP A 1 151 ? 11.859 -4.982 3.667 1.00 98.88 151 ASP A O 1
ATOM 1192 N N . ASP A 1 152 ? 10.300 -6.501 4.246 1.00 98.88 152 ASP A N 1
ATOM 1193 C CA . ASP A 1 152 ? 9.556 -5.670 5.189 1.00 98.88 152 ASP A CA 1
ATOM 1194 C C . ASP A 1 152 ? 9.434 -6.411 6.526 1.00 98.88 152 ASP A C 1
ATOM 1196 O O . ASP A 1 152 ? 9.033 -7.575 6.585 1.00 98.88 152 ASP A O 1
ATOM 1200 N N . VAL A 1 153 ? 9.838 -5.754 7.610 1.00 98.94 153 VAL A N 1
ATOM 1201 C CA . VAL A 1 153 ? 9.614 -6.235 8.976 1.00 98.94 153 VAL A CA 1
ATOM 1202 C C . VAL A 1 153 ? 8.725 -5.229 9.679 1.00 98.94 153 VAL A C 1
ATOM 1204 O O . VAL A 1 153 ? 9.065 -4.049 9.743 1.00 98.94 153 VAL A O 1
ATOM 1207 N N . MET A 1 154 ? 7.627 -5.705 10.251 1.00 98.88 154 MET A N 1
ATOM 1208 C CA . MET A 1 154 ? 6.686 -4.903 11.019 1.00 98.88 154 MET A CA 1
ATOM 1209 C C . MET A 1 154 ? 6.524 -5.488 12.419 1.00 98.88 154 MET A C 1
ATOM 1211 O O . MET A 1 154 ? 6.298 -6.685 12.580 1.00 98.88 154 MET A O 1
ATOM 1215 N N . LEU A 1 155 ? 6.631 -4.629 13.425 1.00 98.94 155 LEU A N 1
ATOM 1216 C CA . LEU A 1 155 ? 6.309 -4.903 14.817 1.00 98.94 155 LEU A CA 1
ATOM 1217 C C . LEU A 1 155 ? 5.167 -3.987 15.230 1.00 98.94 155 LEU A C 1
ATOM 1219 O O . LEU A 1 155 ? 5.224 -2.785 14.978 1.00 98.94 155 LEU A O 1
ATOM 1223 N N . HIS A 1 156 ? 4.183 -4.543 15.919 1.00 98.94 156 HIS A N 1
ATOM 1224 C CA . HIS A 1 156 ? 3.048 -3.812 16.457 1.00 98.94 156 HIS A CA 1
ATOM 1225 C C . HIS A 1 156 ? 2.747 -4.303 17.871 1.00 98.94 156 HIS A C 1
ATOM 1227 O O . HIS A 1 156 ? 2.825 -5.501 18.159 1.00 98.94 156 HIS A O 1
ATOM 1233 N N . SER A 1 157 ? 2.400 -3.373 18.753 1.00 98.94 157 SER A N 1
ATOM 1234 C CA . SER A 1 157 ? 1.991 -3.661 20.123 1.00 98.94 157 SER A CA 1
ATOM 1235 C C . SER A 1 157 ? 0.996 -2.612 20.587 1.00 98.94 157 SER A C 1
ATOM 1237 O O . SER A 1 157 ? 1.270 -1.415 20.493 1.00 98.94 157 SER A O 1
ATOM 1239 N N . GLU A 1 158 ? -0.135 -3.060 21.120 1.00 98.88 158 GLU A N 1
ATOM 1240 C CA . GLU A 1 158 ? -1.152 -2.182 21.686 1.00 98.88 158 GLU A CA 1
ATOM 1241 C C . GLU A 1 158 ? -1.824 -2.775 22.927 1.00 98.88 158 GLU A C 1
ATOM 1243 O O . GLU A 1 158 ? -1.868 -3.993 23.139 1.00 98.88 158 GLU A O 1
ATOM 1248 N N . VAL A 1 159 ? -2.381 -1.891 23.751 1.00 98.88 159 VAL A N 1
ATOM 1249 C CA . VAL A 1 159 ? -3.234 -2.226 24.891 1.00 98.88 159 VAL A CA 1
ATOM 1250 C C . VAL A 1 159 ? -4.493 -1.366 24.862 1.00 98.88 159 VAL A C 1
ATOM 1252 O O . VAL A 1 159 ? -4.419 -0.158 24.646 1.00 98.88 159 VAL A O 1
ATOM 1255 N N . ASN A 1 160 ? -5.639 -1.988 25.126 1.00 98.88 160 ASN A N 1
ATOM 1256 C CA . ASN A 1 160 ? -6.929 -1.325 25.270 1.00 98.88 160 ASN A CA 1
ATOM 1257 C C . ASN A 1 160 ? -7.358 -1.369 26.736 1.00 98.88 160 ASN A C 1
ATOM 1259 O O . ASN A 1 160 ? -7.407 -2.438 27.350 1.00 98.88 160 ASN A O 1
ATOM 1263 N N . LEU A 1 161 ? -7.674 -0.204 27.289 1.00 98.69 161 LEU A N 1
ATOM 1264 C CA . LEU A 1 161 ? -7.963 0.015 28.698 1.00 98.69 161 LEU A CA 1
ATOM 1265 C C . LEU A 1 161 ? -9.382 0.578 28.840 1.00 98.69 161 LEU A C 1
ATOM 1267 O O . LEU A 1 161 ? -9.587 1.764 28.568 1.00 98.69 161 LEU A O 1
ATOM 1271 N N . PRO A 1 162 ? -10.362 -0.227 29.279 1.00 98.50 162 PRO A N 1
ATOM 1272 C CA . PRO A 1 162 ? -11.646 0.301 29.719 1.00 98.50 162 PRO A CA 1
ATOM 1273 C C . PRO A 1 162 ? -11.443 1.182 30.956 1.00 98.50 162 PRO A C 1
ATOM 1275 O O . PRO A 1 162 ? -10.841 0.757 31.944 1.00 98.50 162 PRO A O 1
ATOM 1278 N N . ILE A 1 163 ? -11.923 2.420 30.896 1.00 98.12 163 ILE A N 1
ATOM 1279 C CA . ILE A 1 163 ? -11.810 3.411 31.963 1.00 98.12 163 ILE A CA 1
ATOM 1280 C C . ILE A 1 163 ? -13.206 3.959 32.244 1.00 98.12 163 ILE A C 1
ATOM 1282 O O . ILE A 1 163 ? -13.866 4.510 31.365 1.00 98.12 163 ILE A O 1
ATOM 1286 N N . ASP A 1 164 ? -13.622 3.853 33.499 1.00 96.38 164 ASP A N 1
ATOM 1287 C CA . ASP A 1 164 ? -14.775 4.569 34.032 1.00 96.38 164 ASP A CA 1
ATOM 1288 C C . ASP A 1 164 ? -14.256 5.775 34.829 1.00 96.38 164 ASP A C 1
ATOM 1290 O O . ASP A 1 164 ? -13.580 5.619 35.850 1.00 96.38 164 ASP A O 1
ATOM 1294 N N . PHE A 1 165 ? -14.474 6.983 34.301 1.00 93.25 165 PHE A N 1
ATOM 1295 C CA . PHE A 1 165 ? -14.051 8.231 34.944 1.00 93.25 165 PHE A CA 1
ATOM 1296 C C . PHE A 1 165 ? -15.206 9.236 35.013 1.00 93.25 165 PHE A C 1
ATOM 1298 O O . PHE A 1 165 ? -16.053 9.149 35.892 1.00 93.25 165 PHE A O 1
ATOM 1305 N N . LEU A 1 166 ? -15.243 10.217 34.107 1.00 95.81 166 LEU A N 1
ATOM 1306 C CA . LEU A 1 166 ? -16.391 11.122 33.949 1.00 95.81 166 LEU A CA 1
ATOM 1307 C C . LEU A 1 166 ? -17.425 10.557 32.971 1.00 95.81 166 LEU A C 1
ATOM 1309 O O . LEU A 1 166 ? -18.602 10.890 33.053 1.00 95.81 166 LEU A O 1
ATOM 1313 N N . VAL A 1 167 ? -16.949 9.744 32.033 1.00 97.75 167 VAL A N 1
ATOM 1314 C CA . VAL A 1 167 ? -17.715 9.025 31.019 1.00 97.75 167 VAL A CA 1
ATOM 1315 C C . VAL A 1 167 ? -17.080 7.650 30.836 1.00 97.75 167 VAL A C 1
ATOM 1317 O O . VAL A 1 167 ? -15.869 7.503 31.067 1.00 97.75 167 VAL A O 1
ATOM 1320 N N . ASN A 1 168 ? -17.876 6.681 30.384 1.00 98.31 168 ASN A N 1
ATOM 1321 C CA . ASN A 1 168 ? -17.356 5.396 29.934 1.00 98.31 168 ASN A CA 1
ATOM 1322 C C . ASN A 1 168 ? -16.468 5.625 28.713 1.00 98.31 168 ASN A C 1
ATOM 1324 O O . ASN A 1 168 ? -16.859 6.304 27.757 1.00 98.31 168 ASN A O 1
ATOM 1328 N N . GLN A 1 169 ? -15.257 5.081 28.752 1.00 98.50 169 GLN A N 1
ATOM 1329 C CA . GLN A 1 169 ? -14.341 5.186 27.630 1.00 98.50 169 GLN A CA 1
ATOM 1330 C C . GLN A 1 169 ? -13.403 3.987 27.543 1.00 98.50 169 GLN A C 1
ATOM 1332 O O . GLN A 1 169 ? -13.177 3.281 28.523 1.00 98.50 169 GLN A O 1
ATOM 1337 N N . THR A 1 170 ? -12.841 3.760 26.361 1.00 98.75 170 THR A N 1
ATOM 1338 C CA . THR A 1 170 ? -11.750 2.801 26.1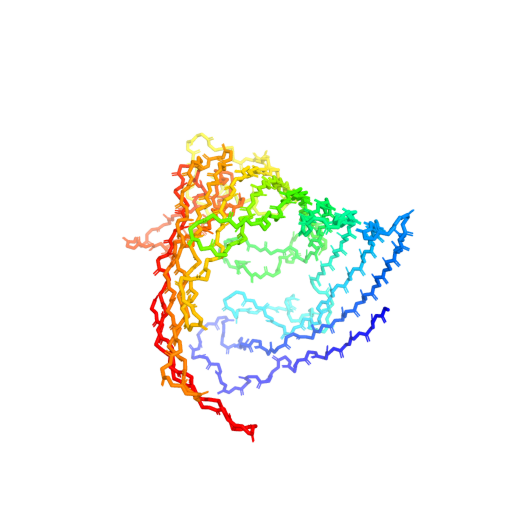63 1.00 98.75 170 THR A CA 1
ATOM 1339 C C . THR A 1 170 ? -10.561 3.525 25.555 1.00 98.75 170 THR A C 1
ATOM 1341 O O . THR A 1 170 ? -10.652 4.027 24.435 1.00 98.75 170 THR A O 1
ATOM 1344 N N . LEU A 1 171 ? -9.461 3.578 26.307 1.00 98.81 171 LEU A N 1
ATOM 1345 C CA . LEU A 1 171 ? -8.193 4.155 25.875 1.00 98.81 171 LEU A CA 1
ATOM 1346 C C . LEU A 1 171 ? -7.334 3.071 25.221 1.00 98.81 171 LEU A C 1
ATOM 1348 O O . LEU A 1 171 ? -6.985 2.088 25.873 1.00 98.81 171 LEU A O 1
ATOM 1352 N N . THR A 1 172 ? -6.943 3.287 23.975 1.00 98.94 172 THR A N 1
ATOM 1353 C CA . THR A 1 172 ? -5.965 2.476 23.253 1.00 98.94 172 THR A CA 1
ATOM 1354 C C . THR A 1 172 ? -4.625 3.196 23.247 1.00 98.94 172 THR A C 1
ATOM 1356 O O . THR A 1 172 ? -4.539 4.372 22.891 1.00 98.94 172 THR A O 1
ATOM 1359 N N . LEU A 1 173 ? -3.569 2.496 23.652 1.00 98.94 173 LEU A N 1
ATOM 1360 C CA . LEU A 1 173 ? -2.188 2.965 23.571 1.00 98.94 173 LEU A CA 1
ATOM 1361 C C . LEU A 1 173 ? -1.380 1.943 22.789 1.00 98.94 173 LEU A C 1
ATOM 1363 O O . LEU A 1 173 ? -1.413 0.759 23.126 1.00 98.94 173 LEU A O 1
ATOM 1367 N N . GLY A 1 174 ? -0.614 2.397 21.804 1.00 98.88 174 GLY A N 1
ATOM 1368 C CA . GLY A 1 174 ? 0.182 1.482 21.005 1.00 98.88 174 GLY A CA 1
ATOM 1369 C C . GLY A 1 174 ? 1.437 2.082 20.401 1.00 98.88 174 GLY A C 1
ATOM 1370 O O . GLY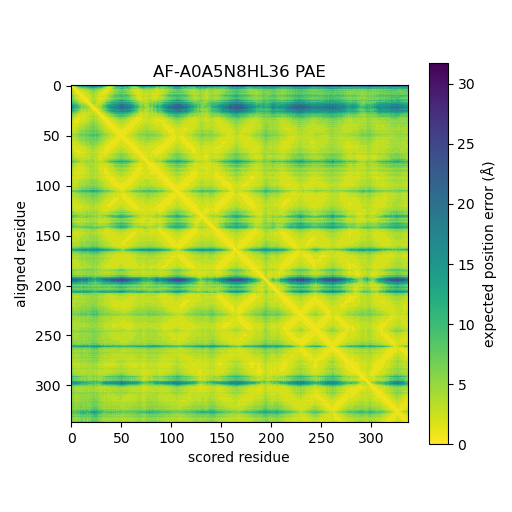 A 1 174 ? 1.714 3.284 20.468 1.00 98.88 174 GLY A O 1
ATOM 1371 N N . THR A 1 175 ? 2.236 1.182 19.848 1.00 98.94 175 THR A N 1
ATOM 1372 C CA . THR A 1 175 ? 3.531 1.449 19.239 1.00 98.94 175 THR A CA 1
ATOM 1373 C C . THR A 1 175 ? 3.733 0.536 18.040 1.00 98.94 175 THR A C 1
ATOM 1375 O O . THR A 1 175 ? 3.301 -0.619 18.043 1.00 98.94 175 THR A O 1
ATOM 1378 N N . GLU A 1 176 ? 4.413 1.048 17.022 1.00 98.94 176 GLU A N 1
ATOM 1379 C CA . GLU A 1 176 ? 4.786 0.276 15.842 1.00 98.94 176 GLU A CA 1
ATOM 1380 C C . GLU A 1 176 ? 6.232 0.553 15.446 1.00 98.94 176 GLU A C 1
ATOM 1382 O O . GLU A 1 176 ? 6.777 1.637 15.669 1.00 98.94 176 GLU A O 1
ATOM 1387 N N . TRP A 1 177 ? 6.862 -0.437 14.825 1.00 98.94 177 TRP A N 1
ATOM 1388 C CA . TRP A 1 177 ? 8.150 -0.275 14.172 1.00 98.94 177 TRP A CA 1
ATOM 1389 C C . TRP A 1 177 ? 8.162 -1.037 12.854 1.00 98.94 177 TRP A C 1
ATOM 1391 O O . TRP A 1 177 ? 7.943 -2.245 12.828 1.00 98.94 177 TRP A O 1
ATOM 1401 N N . ASN A 1 178 ? 8.453 -0.330 11.769 1.00 98.88 178 ASN A N 1
ATOM 1402 C CA . ASN A 1 178 ? 8.553 -0.876 10.428 1.00 98.88 178 ASN A CA 1
ATOM 1403 C C . ASN A 1 178 ? 9.956 -0.647 9.864 1.00 98.88 178 ASN A C 1
ATOM 1405 O O . ASN A 1 178 ? 10.528 0.433 10.021 1.00 98.88 178 ASN A O 1
ATOM 1409 N N . GLN A 1 179 ? 10.504 -1.643 9.177 1.00 98.88 179 GLN A N 1
ATOM 1410 C CA . GLN A 1 179 ? 11.736 -1.520 8.412 1.00 98.88 179 GLN A CA 1
ATOM 1411 C C . GLN A 1 179 ? 11.543 -2.111 7.024 1.00 98.88 179 GLN A C 1
ATOM 1413 O O . GLN A 1 179 ? 11.231 -3.292 6.898 1.00 98.88 179 GLN A O 1
ATOM 1418 N N . GLN A 1 180 ? 11.855 -1.313 6.005 1.00 98.88 180 GLN A N 1
ATOM 1419 C CA . GLN A 1 180 ? 11.889 -1.742 4.612 1.00 98.88 180 GLN A CA 1
ATOM 1420 C C . GLN A 1 180 ? 13.317 -1.757 4.091 1.00 98.88 180 GLN A C 1
ATOM 1422 O O . GLN A 1 180 ? 14.065 -0.791 4.269 1.00 98.88 180 GLN A O 1
ATOM 1427 N N . ARG A 1 181 ? 13.697 -2.841 3.415 1.00 98.88 181 ARG A N 1
ATOM 1428 C CA . ARG A 1 181 ? 14.963 -2.981 2.688 1.00 98.88 181 ARG A CA 1
ATOM 1429 C C . ARG A 1 181 ? 14.665 -3.432 1.274 1.00 98.88 181 ARG A C 1
ATOM 1431 O O . ARG A 1 181 ? 13.944 -4.395 1.072 1.00 98.88 181 ARG A O 1
ATOM 1438 N N . MET A 1 182 ? 15.268 -2.770 0.303 1.00 98.81 182 MET A N 1
ATOM 1439 C CA . MET A 1 182 ? 15.133 -3.118 -1.103 1.00 98.81 182 MET A CA 1
ATOM 1440 C C . MET A 1 182 ? 16.505 -3.374 -1.701 1.00 98.81 182 MET A C 1
ATOM 1442 O O . MET A 1 182 ? 17.444 -2.616 -1.447 1.00 98.81 182 MET A O 1
ATOM 1446 N N . LYS A 1 183 ? 16.606 -4.420 -2.517 1.00 98.69 183 LYS A N 1
ATOM 1447 C CA . LYS A 1 183 ? 17.729 -4.681 -3.410 1.00 98.69 183 LYS A CA 1
ATOM 1448 C C . LYS A 1 183 ? 17.213 -4.677 -4.842 1.00 98.69 183 LYS A C 1
ATOM 1450 O O . LYS A 1 183 ? 16.555 -5.621 -5.260 1.00 98.69 183 LYS A O 1
ATOM 1455 N N . ASP A 1 184 ? 17.546 -3.634 -5.588 1.00 97.62 184 ASP A N 1
ATOM 1456 C CA . ASP A 1 184 ? 17.118 -3.433 -6.968 1.00 97.62 184 ASP A CA 1
ATOM 1457 C C . ASP A 1 184 ? 18.316 -3.457 -7.923 1.00 97.62 184 ASP A C 1
ATOM 1459 O O . ASP A 1 184 ? 19.177 -2.576 -7.895 1.00 97.62 184 ASP A O 1
ATOM 1463 N N . LEU A 1 185 ? 18.368 -4.481 -8.778 1.00 93.19 185 LEU A N 1
ATOM 1464 C CA . LEU A 1 185 ? 19.441 -4.675 -9.756 1.00 93.19 185 LEU A CA 1
ATOM 1465 C C . LEU A 1 185 ? 19.171 -4.011 -11.118 1.00 93.19 185 LEU A C 1
ATOM 1467 O O . LEU A 1 185 ? 20.017 -4.090 -12.007 1.00 93.19 185 LEU A O 1
ATOM 1471 N N . SER A 1 186 ? 18.017 -3.365 -11.296 1.00 92.50 186 SER A N 1
ATOM 1472 C CA . SER A 1 186 ? 17.565 -2.811 -12.574 1.00 92.50 186 SER A CA 1
ATOM 1473 C C . SER A 1 186 ? 17.519 -1.285 -12.566 1.00 92.50 186 SER A C 1
ATOM 1475 O O . SER A 1 186 ? 17.995 -0.645 -13.501 1.00 92.50 186 SER A O 1
ATOM 1477 N N . SER A 1 187 ? 16.955 -0.676 -11.528 1.00 95.56 187 SER A N 1
ATOM 1478 C CA . SER A 1 187 ? 16.502 0.721 -11.593 1.00 95.56 187 SER A CA 1
ATOM 1479 C C . SER A 1 187 ? 17.616 1.752 -11.414 1.00 95.56 187 SER A C 1
ATOM 1481 O O . SER A 1 187 ? 17.561 2.837 -11.986 1.00 95.56 187 SER A O 1
ATOM 1483 N N . ASN A 1 188 ? 18.685 1.414 -10.688 1.00 95.31 188 ASN A N 1
ATOM 1484 C CA . ASN A 1 188 ? 19.795 2.342 -10.424 1.00 95.31 188 ASN A CA 1
ATOM 1485 C C . ASN A 1 188 ? 20.870 2.304 -11.523 1.00 95.31 188 ASN A C 1
ATOM 1487 O O . ASN A 1 188 ? 22.016 2.673 -11.279 1.00 95.31 188 ASN A O 1
ATOM 1491 N N . THR A 1 189 ? 20.519 1.887 -12.744 1.00 92.94 189 THR A N 1
ATOM 1492 C CA . THR A 1 189 ? 21.476 1.579 -13.827 1.00 92.94 189 THR A CA 1
ATOM 1493 C C . THR A 1 189 ? 21.484 2.581 -14.986 1.00 92.94 189 THR A C 1
ATOM 1495 O O . THR A 1 189 ? 22.262 2.416 -15.925 1.00 92.94 189 THR A O 1
ATOM 1498 N N . GLN A 1 190 ? 20.683 3.656 -14.926 1.00 93.12 190 GLN A N 1
ATOM 1499 C CA . GLN A 1 190 ? 20.681 4.707 -15.951 1.00 93.12 190 GLN A CA 1
ATOM 1500 C C . GLN A 1 190 ? 22.102 5.223 -16.225 1.00 93.12 190 GLN A C 1
ATOM 1502 O O . GLN A 1 190 ? 22.797 5.704 -15.325 1.00 93.12 190 GLN A O 1
ATOM 1507 N N . ALA A 1 191 ? 22.535 5.129 -17.480 1.00 89.69 191 ALA A N 1
ATOM 1508 C CA . ALA A 1 191 ? 23.849 5.600 -17.892 1.00 89.69 191 ALA A CA 1
ATOM 1509 C C . ALA A 1 191 ? 23.943 7.128 -17.757 1.00 89.69 191 ALA A C 1
ATOM 1511 O O . ALA A 1 191 ? 23.036 7.846 -18.186 1.00 89.69 191 ALA A O 1
ATOM 1512 N N . LEU A 1 192 ? 25.059 7.608 -17.197 1.00 91.31 192 LEU A N 1
ATOM 1513 C CA . LEU A 1 192 ? 25.387 9.038 -17.079 1.00 91.31 192 LEU A CA 1
ATOM 1514 C C . LEU A 1 192 ? 26.494 9.479 -18.053 1.00 91.31 192 LEU A C 1
ATOM 1516 O O . LEU A 1 192 ? 26.876 10.646 -18.096 1.00 91.31 192 LEU A O 1
ATOM 1520 N N . THR A 1 193 ? 27.039 8.544 -18.830 1.00 85.12 193 THR A N 1
ATOM 1521 C CA . THR A 1 193 ? 28.098 8.788 -19.812 1.00 85.12 193 THR A CA 1
ATOM 1522 C C . THR A 1 193 ? 27.754 8.131 -21.146 1.00 85.12 193 THR A C 1
ATOM 1524 O O . THR A 1 193 ? 26.961 7.192 -21.218 1.00 85.12 193 THR A O 1
ATOM 1527 N N . GLY A 1 194 ? 28.354 8.633 -22.226 1.00 79.25 194 GLY A N 1
ATOM 1528 C CA . GLY A 1 194 ? 28.117 8.138 -23.582 1.00 79.25 194 GLY A CA 1
ATOM 1529 C C . GLY A 1 194 ? 26.987 8.864 -24.317 1.00 79.25 194 GLY A C 1
ATOM 1530 O O . GLY A 1 194 ? 26.484 9.902 -23.883 1.00 79.25 194 GLY A O 1
ATOM 1531 N N . ALA A 1 195 ? 26.621 8.334 -25.486 1.00 68.94 195 ALA A N 1
ATOM 1532 C CA . ALA A 1 195 ? 25.605 8.932 -26.345 1.00 68.94 195 ALA A CA 1
ATOM 1533 C C . ALA A 1 195 ? 24.205 8.806 -25.719 1.00 68.94 195 ALA A C 1
ATOM 1535 O O . ALA A 1 195 ? 23.857 7.752 -25.197 1.00 68.94 195 ALA A O 1
ATOM 1536 N N . ASN A 1 196 ? 23.377 9.849 -25.857 1.00 70.19 196 ASN A N 1
ATOM 1537 C CA . ASN A 1 196 ? 22.002 9.909 -25.331 1.00 70.19 196 ASN A CA 1
ATOM 1538 C C . ASN A 1 196 ? 21.899 9.973 -23.797 1.00 70.19 196 ASN A C 1
ATOM 1540 O O . ASN A 1 196 ? 20.983 9.392 -23.225 1.00 70.19 196 ASN A O 1
ATOM 1544 N N . THR A 1 197 ? 22.815 10.700 -23.159 1.00 82.50 197 THR A N 1
ATOM 1545 C CA . THR A 1 197 ? 22.773 11.040 -21.729 1.00 82.50 197 THR A CA 1
ATOM 1546 C C . THR A 1 197 ? 22.835 12.562 -21.558 1.00 82.50 197 THR A C 1
ATOM 1548 O O . THR A 1 197 ? 23.177 13.281 -22.500 1.00 82.50 197 THR A O 1
ATOM 1551 N N . GLY A 1 198 ? 22.504 13.066 -20.369 1.00 84.00 198 GLY A N 1
ATOM 1552 C CA . GLY A 1 198 ? 22.679 14.475 -19.995 1.00 84.00 198 GLY A CA 1
ATOM 1553 C C . GLY A 1 198 ? 24.085 14.817 -19.485 1.00 84.00 198 GLY A C 1
ATOM 1554 O O . GLY A 1 198 ? 24.305 15.944 -19.059 1.00 84.00 198 GLY A O 1
ATOM 1555 N N . GLY A 1 199 ? 25.027 13.864 -19.517 1.00 89.12 199 GLY A N 1
ATOM 1556 C CA . GLY A 1 199 ? 26.348 13.989 -18.897 1.00 89.12 199 GLY A CA 1
ATOM 1557 C C . GLY A 1 199 ? 26.371 13.568 -17.424 1.00 89.12 199 GLY A C 1
ATOM 1558 O O . GLY A 1 199 ? 25.363 13.098 -16.887 1.00 89.12 199 GLY A O 1
ATOM 1559 N N . ALA A 1 200 ? 27.544 13.708 -16.800 1.00 91.50 200 ALA A N 1
ATOM 1560 C CA . ALA A 1 200 ? 27.759 13.376 -15.395 1.00 91.50 200 ALA A CA 1
ATOM 1561 C C . ALA A 1 200 ? 26.972 14.317 -14.467 1.00 91.50 200 ALA A C 1
ATOM 1563 O O . ALA A 1 200 ? 26.769 15.486 -14.790 1.00 91.50 200 ALA A O 1
ATOM 1564 N N . ILE A 1 201 ? 26.562 13.794 -13.311 1.00 93.19 201 ILE A N 1
ATOM 1565 C CA . ILE A 1 201 ? 25.905 14.550 -12.240 1.00 93.19 201 ILE A CA 1
ATOM 1566 C C . ILE A 1 201 ? 26.882 14.604 -11.066 1.00 93.19 201 ILE A C 1
ATOM 1568 O O . ILE A 1 201 ? 27.393 13.564 -10.642 1.00 93.19 201 ILE A O 1
ATOM 1572 N N . ASP A 1 202 ? 27.153 15.801 -10.552 1.00 92.56 202 ASP A N 1
ATOM 1573 C CA . ASP A 1 202 ? 28.067 15.983 -9.425 1.00 92.56 202 ASP A CA 1
ATOM 1574 C C . ASP A 1 202 ? 27.605 15.172 -8.207 1.00 92.56 202 ASP A C 1
ATOM 1576 O O . ASP A 1 202 ? 26.433 15.177 -7.835 1.00 92.56 202 ASP A O 1
ATOM 1580 N N . GLY A 1 203 ? 28.536 14.442 -7.591 1.00 89.62 203 GLY A N 1
ATOM 1581 C CA . GLY A 1 203 ? 28.254 13.597 -6.425 1.00 89.62 203 GLY A CA 1
ATOM 1582 C C . GLY A 1 203 ? 27.575 12.256 -6.731 1.00 89.62 203 GLY A C 1
ATOM 1583 O O . GLY A 1 203 ? 27.409 11.454 -5.814 1.00 89.62 203 GLY A O 1
ATOM 1584 N N . VAL A 1 204 ? 27.237 11.961 -7.993 1.00 94.00 204 VAL A N 1
ATOM 1585 C CA . VAL A 1 204 ? 26.613 10.691 -8.395 1.00 94.00 204 VAL A CA 1
ATOM 1586 C C . VAL A 1 204 ? 27.595 9.847 -9.202 1.00 94.00 204 VAL A C 1
ATOM 1588 O O . VAL A 1 204 ? 28.129 10.283 -10.222 1.00 94.00 204 VAL A O 1
ATOM 1591 N N . SER A 1 205 ? 27.809 8.598 -8.781 1.00 92.62 205 SER A N 1
ATOM 1592 C CA . SER A 1 205 ? 28.661 7.679 -9.539 1.00 92.62 205 SER A CA 1
ATOM 1593 C C . SER A 1 205 ? 28.046 7.343 -10.904 1.00 92.62 205 SER A C 1
ATOM 1595 O O . SER A 1 205 ? 26.865 6.991 -11.015 1.00 92.62 205 SER A O 1
ATOM 1597 N N . ALA A 1 206 ? 28.861 7.419 -11.959 1.00 88.69 206 ALA A N 1
ATOM 1598 C CA . ALA A 1 206 ? 28.446 7.087 -13.321 1.00 88.69 206 ALA A CA 1
ATOM 1599 C C . ALA A 1 206 ? 28.215 5.580 -13.530 1.00 88.69 206 ALA A C 1
ATOM 1601 O O . ALA A 1 206 ? 27.411 5.205 -14.384 1.00 88.69 206 ALA A O 1
ATOM 1602 N N . THR A 1 207 ? 28.890 4.736 -12.746 1.00 85.00 207 THR A N 1
ATOM 1603 C CA . THR A 1 207 ? 28.766 3.270 -12.745 1.00 85.00 207 THR A CA 1
ATOM 1604 C C . THR A 1 207 ? 28.591 2.750 -11.318 1.00 85.00 207 THR A C 1
ATOM 1606 O O . THR A 1 207 ? 28.834 3.476 -10.354 1.00 85.00 207 THR A O 1
ATOM 1609 N N . ASP A 1 208 ? 28.152 1.497 -11.177 1.00 86.94 208 ASP A N 1
ATOM 1610 C CA . ASP A 1 208 ? 28.191 0.748 -9.909 1.00 86.94 208 ASP A CA 1
ATOM 1611 C C . ASP A 1 208 ? 27.479 1.428 -8.728 1.00 86.94 208 ASP A C 1
ATOM 1613 O O . ASP A 1 208 ? 27.885 1.310 -7.569 1.00 86.94 208 ASP A O 1
ATOM 1617 N N . ARG A 1 209 ? 26.391 2.154 -9.014 1.00 95.19 209 ARG A N 1
ATOM 1618 C CA . ARG A 1 209 ? 25.539 2.723 -7.968 1.00 95.19 209 ARG A CA 1
ATOM 1619 C C . ARG A 1 209 ? 24.906 1.607 -7.140 1.00 95.19 209 ARG A C 1
ATOM 1621 O O . ARG A 1 209 ? 24.524 0.567 -7.674 1.00 95.19 209 ARG A O 1
ATOM 1628 N N . SER A 1 210 ? 24.794 1.839 -5.832 1.00 96.69 210 SER A N 1
ATOM 1629 C CA . SER A 1 210 ? 24.286 0.835 -4.892 1.00 96.69 210 SER A CA 1
ATOM 1630 C C . SER A 1 210 ? 22.903 0.321 -5.321 1.00 96.69 210 SER A C 1
ATOM 1632 O O . SER A 1 210 ? 22.013 1.137 -5.581 1.00 96.69 210 SER A O 1
ATOM 1634 N N . PRO A 1 211 ? 22.676 -1.005 -5.340 1.00 97.50 211 PRO A N 1
ATOM 1635 C CA . PRO A 1 211 ? 21.346 -1.568 -5.554 1.00 97.50 211 PRO A CA 1
ATOM 1636 C C . PRO A 1 211 ? 20.489 -1.527 -4.281 1.00 97.50 211 PRO A C 1
ATOM 1638 O O . PRO A 1 211 ? 19.303 -1.825 -4.335 1.00 97.50 211 PRO A O 1
ATOM 1641 N N . TYR A 1 212 ? 21.076 -1.201 -3.125 1.00 98.44 212 TYR A N 1
ATOM 1642 C CA . TYR A 1 212 ? 20.393 -1.270 -1.837 1.00 98.44 212 TYR A CA 1
ATOM 1643 C C . TYR A 1 212 ? 19.773 0.069 -1.434 1.00 98.44 212 TYR A C 1
ATOM 1645 O O . TYR A 1 212 ? 20.408 1.120 -1.544 1.00 98.44 212 TYR A O 1
ATOM 1653 N N . SER A 1 213 ? 18.558 0.019 -0.896 1.00 98.62 213 SER A N 1
ATOM 1654 C CA . SER A 1 213 ? 17.874 1.134 -0.231 1.00 98.62 213 SER A CA 1
ATOM 1655 C C . SER A 1 213 ? 17.198 0.634 1.044 1.00 98.62 213 SER A C 1
ATOM 1657 O O . SER A 1 213 ? 16.818 -0.534 1.126 1.00 98.62 213 SER A O 1
ATOM 1659 N N . LYS A 1 214 ? 17.077 1.492 2.059 1.00 98.69 214 LYS A N 1
ATOM 1660 C CA . LYS A 1 214 ? 16.487 1.130 3.353 1.00 98.69 214 LYS A CA 1
ATOM 1661 C C . LYS A 1 214 ? 15.830 2.341 4.008 1.00 98.69 214 LYS A C 1
ATOM 1663 O O . LYS A 1 214 ? 16.389 3.431 3.933 1.00 98.69 214 LYS A O 1
ATOM 1668 N N . ALA A 1 215 ? 14.717 2.119 4.697 1.00 98.69 215 ALA A N 1
ATOM 1669 C CA . ALA A 1 215 ? 14.094 3.087 5.592 1.00 98.69 215 ALA A CA 1
ATOM 1670 C C . ALA A 1 215 ? 13.498 2.383 6.820 1.00 98.69 215 ALA A C 1
ATOM 1672 O O . ALA A 1 215 ? 13.208 1.185 6.783 1.00 98.69 215 ALA A O 1
ATOM 1673 N N . GLU A 1 216 ? 13.324 3.133 7.904 1.00 98.88 216 GLU A N 1
ATOM 1674 C CA . GLU A 1 216 ? 12.638 2.694 9.116 1.00 98.88 216 GLU A CA 1
ATOM 1675 C C . GLU A 1 216 ? 11.596 3.731 9.536 1.00 98.88 216 GLU A C 1
ATOM 1677 O O . GLU A 1 216 ? 11.827 4.931 9.378 1.00 98.88 216 GLU A O 1
ATOM 1682 N N . ILE A 1 217 ? 10.486 3.275 10.116 1.00 98.88 217 ILE A N 1
ATOM 1683 C CA . ILE A 1 217 ? 9.474 4.121 10.751 1.00 98.88 217 ILE A CA 1
ATOM 1684 C C . ILE A 1 217 ? 9.217 3.586 12.156 1.00 98.88 217 ILE A C 1
ATOM 1686 O O . ILE A 1 217 ? 8.902 2.413 12.325 1.00 98.88 217 ILE A O 1
ATOM 1690 N N . PHE A 1 218 ? 9.354 4.443 13.162 1.00 98.94 218 PHE A N 1
ATOM 1691 C CA . PHE A 1 218 ? 8.893 4.180 14.523 1.00 98.94 218 PHE A CA 1
ATOM 1692 C C . PHE A 1 218 ? 7.661 5.029 14.808 1.00 98.94 218 PHE A C 1
ATOM 1694 O O . PHE A 1 218 ? 7.681 6.228 14.530 1.00 98.94 218 PHE A O 1
ATOM 1701 N N . SER A 1 219 ? 6.628 4.442 15.403 1.00 98.94 219 SER A N 1
ATOM 1702 C CA . SER A 1 219 ? 5.367 5.130 15.644 1.00 98.94 219 SER A CA 1
ATOM 1703 C C . SER A 1 219 ? 4.858 4.924 17.060 1.00 98.94 219 SER A C 1
ATOM 1705 O O . SER A 1 219 ? 5.037 3.867 17.653 1.00 98.94 219 SER A O 1
ATOM 1707 N N . LEU A 1 220 ? 4.180 5.942 17.581 1.00 98.94 220 LEU A N 1
ATOM 1708 C CA . LEU A 1 220 ? 3.416 5.894 18.825 1.00 98.94 220 LEU A CA 1
ATOM 1709 C C . LEU A 1 220 ? 2.011 6.403 18.540 1.00 98.94 220 LEU A C 1
ATOM 1711 O O . LEU A 1 220 ? 1.852 7.377 17.802 1.00 98.94 220 LEU A O 1
ATOM 1715 N N . PHE A 1 221 ? 0.997 5.801 19.146 1.00 98.88 221 PHE A N 1
ATOM 1716 C CA . PHE A 1 221 ? -0.367 6.295 19.021 1.00 98.88 221 PHE A CA 1
ATOM 1717 C C . PHE A 1 221 ? -1.159 6.157 20.316 1.00 98.88 221 PHE A C 1
ATOM 1719 O O . PHE A 1 221 ? -0.906 5.282 21.145 1.00 98.88 221 PHE A O 1
ATOM 1726 N N . ALA A 1 222 ? -2.109 7.072 20.476 1.00 98.94 222 ALA A N 1
ATOM 1727 C CA . ALA A 1 222 ? -3.110 7.042 21.524 1.00 98.94 222 ALA A CA 1
ATOM 1728 C C . ALA A 1 222 ? -4.472 7.377 20.916 1.00 98.94 222 ALA A C 1
ATOM 1730 O O . ALA A 1 222 ? -4.611 8.391 20.227 1.00 98.94 222 ALA A O 1
ATOM 1731 N N . GLU A 1 223 ? -5.467 6.549 21.193 1.00 98.88 223 GLU A N 1
ATOM 1732 C CA . GLU A 1 223 ? -6.846 6.721 20.744 1.00 98.88 223 GLU A CA 1
ATOM 1733 C C . GLU A 1 223 ? -7.776 6.531 21.932 1.00 98.88 223 GLU A C 1
ATOM 1735 O O . GLU A 1 223 ? -7.489 5.751 22.833 1.00 98.88 223 GLU A O 1
ATOM 1740 N N . ASN A 1 224 ? -8.884 7.258 21.975 1.00 98.75 224 ASN A N 1
ATOM 1741 C CA . ASN A 1 224 ? -9.844 7.114 23.059 1.00 98.75 224 ASN A CA 1
ATOM 1742 C C . ASN A 1 224 ? -11.244 7.045 22.476 1.00 98.75 224 ASN A C 1
ATOM 1744 O O . ASN A 1 224 ? -11.630 7.948 21.749 1.00 98.75 224 ASN A O 1
ATOM 1748 N N . ASN A 1 225 ? -12.007 6.003 22.783 1.00 98.56 225 ASN A N 1
ATOM 1749 C CA . ASN A 1 225 ? -13.404 5.903 22.382 1.00 98.56 225 ASN A CA 1
ATOM 1750 C C . ASN A 1 225 ? -14.297 6.276 23.565 1.00 98.56 225 ASN A C 1
ATOM 1752 O O . ASN A 1 225 ? -14.345 5.523 24.534 1.00 98.56 225 ASN A O 1
ATOM 1756 N N . MET A 1 226 ? -14.964 7.430 23.507 1.00 98.62 226 MET A N 1
ATOM 1757 C CA . MET A 1 226 ? -15.688 8.013 24.640 1.00 98.62 226 MET A CA 1
ATOM 1758 C C . MET A 1 226 ? -17.196 8.049 24.389 1.00 98.62 226 MET A C 1
ATOM 1760 O O . MET A 1 226 ? -17.651 8.674 23.428 1.00 98.62 226 MET A O 1
ATOM 1764 N N . GLU A 1 227 ? -17.973 7.461 25.295 1.00 98.50 227 GLU A N 1
ATOM 1765 C CA . GLU A 1 227 ? -19.436 7.555 25.313 1.00 98.50 227 GLU A CA 1
ATOM 1766 C C . GLU A 1 227 ? -19.858 8.812 26.087 1.00 98.50 227 GLU A C 1
ATOM 1768 O O . GLU A 1 227 ? -20.040 8.790 27.302 1.00 98.50 227 GLU A O 1
ATOM 1773 N N . LEU A 1 228 ? -19.974 9.952 25.398 1.00 98.00 228 LEU A N 1
ATOM 1774 C CA . LEU A 1 228 ? -20.319 11.225 26.046 1.00 98.00 228 LEU A CA 1
ATOM 1775 C C . LEU A 1 228 ? -21.777 11.274 26.519 1.00 98.00 228 LEU A C 1
ATOM 1777 O O . LEU A 1 228 ? -22.086 11.939 27.507 1.00 98.00 228 LEU A O 1
ATOM 1781 N N . THR A 1 229 ? -22.667 10.609 25.783 1.00 97.88 229 THR A N 1
ATOM 1782 C CA . THR A 1 229 ? -24.070 10.357 26.141 1.00 97.88 229 THR A CA 1
ATOM 1783 C C . THR A 1 229 ? -24.475 8.993 25.582 1.00 97.88 229 THR A C 1
ATOM 1785 O O . THR A 1 229 ? -23.771 8.458 24.726 1.00 97.88 229 THR A O 1
ATOM 1788 N N . ASP A 1 230 ? -25.663 8.498 25.936 1.00 96.88 230 ASP A N 1
ATOM 1789 C CA . ASP A 1 230 ? -26.251 7.276 25.357 1.00 96.88 230 ASP A CA 1
ATOM 1790 C C . ASP A 1 230 ? -26.385 7.312 23.818 1.00 96.88 230 ASP A C 1
ATOM 1792 O O . ASP A 1 230 ? -26.593 6.284 23.179 1.00 96.88 230 ASP A O 1
ATOM 1796 N N . SER A 1 231 ? -26.284 8.498 23.203 1.00 98.00 231 SER A N 1
ATOM 1797 C CA . SER A 1 231 ? -26.413 8.708 21.755 1.00 98.00 231 SER A CA 1
ATOM 1798 C C . SER A 1 231 ? -25.183 9.343 21.105 1.00 98.00 231 SER A C 1
ATOM 1800 O O . SER A 1 231 ? -25.204 9.587 19.898 1.00 98.00 231 SER A O 1
ATOM 1802 N N . THR A 1 232 ? -24.132 9.649 21.872 1.00 98.69 232 THR A N 1
ATOM 1803 C CA . THR A 1 232 ? -22.985 10.431 21.394 1.00 98.69 232 THR A CA 1
ATOM 1804 C C . THR A 1 232 ? -21.683 9.714 21.702 1.00 98.69 232 THR A C 1
ATOM 1806 O O . THR A 1 232 ? -21.272 9.635 22.858 1.00 98.69 232 THR A O 1
ATOM 1809 N N . ILE A 1 233 ? -20.993 9.280 20.652 1.00 98.81 233 ILE A N 1
ATOM 1810 C CA . ILE A 1 233 ? -19.645 8.720 20.731 1.00 98.81 233 ILE A CA 1
ATOM 1811 C C . ILE A 1 233 ? -18.669 9.695 20.085 1.00 98.81 233 ILE A C 1
ATOM 1813 O O . ILE A 1 233 ? -18.917 10.199 18.986 1.00 98.81 233 ILE A O 1
ATOM 1817 N N . VAL A 1 234 ? -17.555 9.954 20.766 1.00 98.75 234 VAL A N 1
ATOM 1818 C CA . VAL A 1 234 ? -16.455 10.772 20.250 1.00 98.75 234 VAL A CA 1
ATOM 1819 C C . VAL A 1 234 ? -15.154 9.992 20.372 1.00 98.75 234 VAL A C 1
ATOM 1821 O O . VAL A 1 234 ? -14.825 9.483 21.442 1.00 98.75 234 VAL A O 1
ATOM 1824 N N . THR A 1 235 ? -14.408 9.926 19.274 1.00 98.81 235 THR A N 1
ATOM 1825 C CA . THR A 1 235 ? -13.188 9.131 19.152 1.00 98.81 235 THR A CA 1
ATOM 1826 C C . THR A 1 235 ? -12.015 10.012 18.709 1.00 98.81 235 THR A C 1
ATOM 1828 O O . THR A 1 235 ? -11.742 10.110 17.506 1.00 98.81 235 THR A O 1
ATOM 1831 N N . PRO A 1 236 ? -11.352 10.747 19.627 1.00 98.81 236 PRO A N 1
ATOM 1832 C CA . PRO A 1 236 ? -10.091 11.412 19.324 1.00 98.81 236 PRO A CA 1
ATOM 1833 C C . PRO A 1 236 ? -8.941 10.405 19.217 1.00 98.81 236 PRO A C 1
ATOM 1835 O O . PRO A 1 236 ? -8.873 9.429 19.964 1.00 98.81 236 PRO A O 1
ATOM 1838 N N . GLY A 1 237 ? -7.990 10.703 18.339 1.00 98.88 237 GLY A N 1
ATOM 1839 C CA . GLY A 1 237 ? -6.755 9.948 18.187 1.00 98.88 237 GLY A CA 1
ATOM 1840 C C . GLY A 1 237 ? -5.580 10.852 17.838 1.00 98.88 237 GLY A C 1
ATOM 1841 O O . GLY A 1 237 ? -5.737 11.901 17.204 1.00 98.88 237 GLY A O 1
ATOM 1842 N N . LEU A 1 238 ? -4.385 10.453 18.254 1.00 98.94 238 LEU A N 1
ATOM 1843 C CA . LEU A 1 238 ? -3.144 11.101 17.860 1.00 98.94 238 LEU A CA 1
ATOM 1844 C C . LEU A 1 238 ? -2.078 10.048 17.595 1.00 98.94 238 LEU A C 1
ATOM 1846 O O . LEU A 1 238 ? -1.754 9.247 18.470 1.00 98.94 238 LEU A O 1
ATOM 1850 N N . ARG A 1 239 ? -1.498 10.108 16.398 1.00 98.94 239 ARG A N 1
ATOM 1851 C CA . ARG A 1 239 ? -0.365 9.283 15.994 1.00 98.94 239 ARG A CA 1
ATOM 1852 C C . ARG A 1 239 ? 0.873 10.141 15.753 1.00 98.94 239 ARG A C 1
ATOM 1854 O O . ARG A 1 239 ? 0.788 11.216 15.158 1.00 98.94 239 ARG A O 1
ATOM 1861 N N . PHE A 1 240 ? 2.011 9.662 16.229 1.00 98.94 240 PHE A N 1
ATOM 1862 C CA . PHE A 1 240 ? 3.343 10.184 15.966 1.00 98.94 240 PHE A CA 1
ATOM 1863 C C . PHE A 1 240 ? 4.117 9.158 15.145 1.00 98.94 240 PHE A C 1
ATOM 1865 O O . PHE A 1 240 ? 4.102 7.981 15.489 1.00 98.94 240 PHE A O 1
ATOM 1872 N N . ASP A 1 241 ? 4.827 9.611 14.117 1.00 98.88 241 ASP A N 1
ATOM 1873 C CA . ASP A 1 241 ? 5.709 8.778 13.300 1.00 98.88 241 ASP A CA 1
ATOM 1874 C C . ASP A 1 241 ? 7.086 9.444 13.187 1.00 98.88 241 ASP A C 1
ATOM 1876 O O . ASP A 1 241 ? 7.180 10.639 12.901 1.00 98.88 241 ASP A O 1
ATOM 1880 N N . HIS A 1 242 ? 8.158 8.679 13.373 1.00 98.88 242 HIS A N 1
ATOM 1881 C CA . HIS A 1 242 ? 9.536 9.070 13.096 1.00 98.88 242 HIS A CA 1
ATOM 1882 C C . HIS A 1 242 ? 10.099 8.186 11.986 1.00 98.88 242 HIS A C 1
ATOM 1884 O O . HIS A 1 242 ? 10.377 7.008 12.204 1.00 98.88 242 HIS A O 1
ATOM 1890 N N . HIS A 1 243 ? 10.282 8.766 10.804 1.00 98.81 243 HIS A N 1
ATOM 1891 C CA . HIS A 1 243 ? 10.891 8.111 9.654 1.00 98.81 243 HIS A CA 1
ATOM 1892 C C . HIS A 1 243 ? 12.395 8.408 9.609 1.00 98.81 243 HIS A C 1
ATOM 1894 O O . HIS A 1 243 ? 12.792 9.570 9.693 1.00 98.81 243 HIS A O 1
ATOM 1900 N N . SER A 1 244 ? 13.239 7.394 9.400 1.00 98.69 244 SER A N 1
ATOM 1901 C CA . SER A 1 244 ? 14.702 7.529 9.523 1.00 98.69 244 SER A CA 1
ATOM 1902 C C . SER A 1 244 ? 15.344 8.533 8.557 1.00 98.69 244 SER A C 1
ATOM 1904 O O . SER A 1 244 ? 16.344 9.153 8.903 1.00 98.69 244 SER A O 1
ATOM 1906 N N . ILE A 1 245 ? 14.750 8.722 7.374 1.00 98.19 245 ILE A N 1
ATOM 1907 C CA . ILE A 1 245 ? 15.136 9.760 6.397 1.00 98.19 245 ILE A CA 1
ATOM 1908 C C . ILE A 1 245 ? 14.345 11.071 6.602 1.00 98.19 245 ILE A C 1
ATOM 1910 O O . ILE A 1 245 ? 14.919 12.123 6.852 1.00 98.19 245 ILE A O 1
ATOM 1914 N N . VAL A 1 246 ? 13.012 11.008 6.523 1.00 98.06 246 VAL A N 1
ATOM 1915 C CA . VAL A 1 246 ? 12.122 12.184 6.426 1.00 98.06 246 VAL A CA 1
ATOM 1916 C C . VAL A 1 246 ? 11.863 12.896 7.765 1.00 98.06 246 VAL A C 1
ATOM 1918 O O . VAL A 1 246 ? 11.403 14.039 7.794 1.00 98.06 246 VAL A O 1
ATOM 1921 N N . GLY A 1 247 ? 12.144 12.241 8.891 1.00 98.44 247 GLY A N 1
ATOM 1922 C CA . GLY A 1 247 ? 11.923 12.782 10.227 1.00 98.44 247 GLY A CA 1
ATOM 1923 C C . GLY A 1 247 ? 10.491 12.604 10.736 1.00 98.44 247 GLY A C 1
ATOM 1924 O O . GLY A 1 247 ? 9.841 11.592 10.485 1.00 98.44 247 GLY A O 1
ATOM 1925 N N . ASN A 1 248 ? 10.025 13.574 11.523 1.00 98.75 248 ASN A N 1
ATOM 1926 C CA . ASN A 1 248 ? 8.828 13.438 12.357 1.00 98.75 248 ASN A CA 1
ATOM 1927 C C . ASN A 1 248 ? 7.529 13.846 11.645 1.00 98.75 248 ASN A C 1
ATOM 1929 O O . ASN A 1 248 ? 7.485 14.851 10.933 1.00 98.75 248 ASN A O 1
ATOM 1933 N N . ASN A 1 249 ? 6.436 13.153 11.961 1.00 98.75 249 ASN A N 1
ATOM 1934 C CA . ASN A 1 249 ? 5.072 13.501 11.580 1.00 98.75 249 ASN A CA 1
ATOM 1935 C C . ASN A 1 249 ? 4.099 13.363 12.767 1.00 98.75 249 ASN A C 1
ATOM 1937 O O . ASN A 1 249 ? 4.271 12.511 13.633 1.00 98.75 249 ASN A O 1
ATOM 1941 N N . TRP A 1 250 ? 3.056 14.199 12.764 1.00 98.81 250 TRP A N 1
ATOM 1942 C CA . TRP A 1 250 ? 1.912 14.107 13.670 1.00 98.81 250 TRP A CA 1
ATOM 1943 C C . TRP A 1 250 ? 0.608 14.000 12.881 1.00 98.81 250 TRP A C 1
ATOM 1945 O O . TRP A 1 250 ? 0.314 14.840 12.020 1.00 98.81 250 TRP A O 1
ATOM 1955 N N . SER A 1 251 ? -0.193 13.004 13.230 1.00 98.81 251 SER A N 1
ATOM 1956 C CA . SER A 1 251 ? -1.448 12.655 12.576 1.00 98.81 251 SER A CA 1
ATOM 1957 C C . SER A 1 251 ? -2.589 12.669 13.595 1.00 98.81 251 SER A C 1
ATOM 1959 O O . SER A 1 251 ? -2.893 11.639 14.194 1.00 98.81 251 SER A O 1
ATOM 1961 N N . PRO A 1 252 ? -3.202 13.843 13.851 1.00 98.81 252 PRO A N 1
ATOM 1962 C CA . PRO A 1 252 ? -4.426 13.927 14.640 1.00 98.81 252 PRO A CA 1
ATOM 1963 C C . PRO A 1 252 ? -5.620 13.344 13.875 1.00 98.81 252 PRO A C 1
ATOM 1965 O O . PRO A 1 252 ? -5.721 13.495 12.652 1.00 98.81 252 PRO A O 1
ATOM 1968 N N . ALA A 1 253 ? -6.546 12.751 14.620 1.00 98.88 253 ALA A N 1
ATOM 1969 C CA . ALA A 1 253 ? -7.814 12.228 14.137 1.00 98.88 253 ALA A CA 1
ATOM 1970 C C . ALA A 1 253 ? -8.943 12.545 15.127 1.00 98.88 253 ALA A C 1
ATOM 1972 O O . ALA A 1 253 ? -8.734 12.615 16.339 1.00 98.88 253 ALA A O 1
ATOM 1973 N N . LEU A 1 254 ? -10.146 12.747 14.600 1.00 98.88 254 LEU A N 1
ATOM 1974 C CA . LEU A 1 254 ? -11.370 12.886 15.373 1.00 98.88 254 LEU A CA 1
ATOM 1975 C C . LEU A 1 254 ? -12.530 12.301 14.575 1.00 98.88 254 LEU A C 1
ATOM 1977 O O . LEU A 1 254 ? -12.820 12.776 13.477 1.00 98.88 254 LEU A O 1
ATOM 1981 N N . ASN A 1 255 ? -13.214 11.324 15.161 1.00 98.81 255 ASN A N 1
ATOM 1982 C CA . ASN A 1 255 ? -14.477 10.801 14.650 1.00 98.81 255 ASN A CA 1
ATOM 1983 C C . ASN A 1 255 ? -15.595 11.019 15.672 1.00 98.81 255 ASN A C 1
ATOM 1985 O O . ASN A 1 255 ? -15.359 11.009 16.878 1.00 98.81 255 ASN A O 1
ATOM 1989 N N . ILE A 1 256 ? -16.811 11.256 15.189 1.00 98.81 256 ILE A N 1
ATOM 1990 C CA . ILE A 1 256 ? -18.005 11.498 16.002 1.00 98.81 256 ILE A CA 1
ATOM 1991 C C . ILE A 1 256 ? -19.160 10.689 15.418 1.00 98.81 256 ILE A C 1
ATOM 1993 O O . ILE A 1 256 ? -19.378 10.709 14.206 1.00 98.81 256 ILE A O 1
ATOM 1997 N N . SER A 1 257 ? -19.936 10.042 16.284 1.00 98.69 257 SER A N 1
ATOM 1998 C CA . SER A 1 257 ? -21.221 9.425 15.953 1.00 98.69 257 SER A CA 1
ATOM 1999 C C . SER A 1 257 ? -22.302 9.970 16.883 1.00 98.69 257 SER A C 1
ATOM 2001 O O . SER A 1 257 ? -22.170 9.880 18.101 1.00 98.69 257 SER A O 1
ATOM 2003 N N . GLN A 1 258 ? -23.365 10.534 16.312 1.00 98.75 258 GLN A N 1
ATOM 2004 C CA . GLN A 1 258 ? -24.477 11.152 17.033 1.00 98.75 258 GLN A CA 1
ATOM 2005 C C . GLN A 1 258 ? -25.814 10.569 16.563 1.00 98.75 258 GLN A C 1
ATOM 2007 O O . GLN A 1 258 ? -26.190 10.737 15.403 1.00 98.75 258 GLN A O 1
ATOM 2012 N N . GLY A 1 259 ? -26.569 9.951 17.469 1.00 98.56 259 GLY A N 1
ATOM 2013 C CA . GLY A 1 259 ? -27.957 9.552 17.230 1.00 98.56 259 GLY A CA 1
ATOM 2014 C C . GLY A 1 259 ? -28.883 10.769 17.122 1.00 98.56 259 GLY A C 1
ATOM 2015 O O . GLY A 1 259 ? -28.765 11.717 17.897 1.00 98.56 259 GLY A O 1
ATOM 2016 N N . LEU A 1 260 ? -29.802 10.760 16.158 1.00 98.19 260 LEU A N 1
ATOM 2017 C CA . LEU A 1 260 ? -30.758 11.840 15.879 1.00 98.19 260 LEU A CA 1
ATOM 2018 C C . LEU A 1 260 ? -32.200 11.303 15.926 1.00 98.19 260 LEU A C 1
ATOM 2020 O O . LEU A 1 260 ? -32.953 11.407 14.958 1.00 98.19 260 LEU A O 1
ATOM 2024 N N . GLY A 1 261 ? -32.567 10.704 17.060 1.00 96.50 261 GLY A N 1
ATOM 2025 C CA . GLY A 1 261 ? -33.775 9.886 17.213 1.00 96.50 261 GLY A CA 1
ATOM 2026 C C . GLY A 1 261 ? -33.471 8.397 17.030 1.00 96.50 261 GLY A C 1
ATOM 2027 O O . GLY A 1 261 ? -32.309 7.999 17.081 1.00 96.50 261 GLY A O 1
ATOM 2028 N N . ASP A 1 262 ? -34.508 7.588 16.814 1.00 94.56 262 ASP A N 1
ATOM 2029 C CA . ASP A 1 262 ? -34.383 6.120 16.867 1.00 94.56 262 ASP A CA 1
ATOM 2030 C C . ASP A 1 262 ? -33.755 5.504 15.606 1.00 94.56 262 ASP A C 1
ATOM 2032 O O . ASP A 1 262 ? -33.131 4.449 15.674 1.00 94.56 262 ASP A O 1
ATOM 2036 N N . ASP A 1 263 ? -33.896 6.176 14.460 1.00 97.75 263 ASP A N 1
ATOM 2037 C CA . ASP A 1 263 ? -33.581 5.587 13.153 1.00 97.75 263 ASP A CA 1
ATOM 2038 C C . ASP A 1 263 ? -32.462 6.327 12.394 1.00 97.75 263 ASP A C 1
ATOM 2040 O O . ASP A 1 263 ? -32.028 5.862 11.342 1.00 97.75 263 ASP A O 1
ATOM 2044 N N . PHE A 1 264 ? -32.004 7.491 12.878 1.00 98.56 264 PHE A N 1
ATOM 2045 C CA . PHE A 1 264 ? -31.021 8.336 12.186 1.00 98.56 264 PHE A CA 1
ATOM 2046 C C . PHE A 1 264 ? -29.725 8.495 12.982 1.00 98.56 264 PHE A C 1
ATOM 2048 O O . PHE A 1 264 ? -29.748 8.731 14.187 1.00 98.56 264 PHE A O 1
ATOM 2055 N N . THR A 1 265 ? -28.583 8.444 12.295 1.00 98.75 265 THR A N 1
ATOM 2056 C CA . THR A 1 265 ? -27.256 8.713 12.871 1.00 98.75 265 THR A CA 1
ATOM 2057 C C . THR A 1 265 ? -26.472 9.678 11.986 1.00 98.75 265 THR A C 1
ATOM 2059 O O . THR A 1 265 ? -26.339 9.462 10.780 1.00 98.75 265 THR A O 1
ATOM 2062 N N . LEU A 1 266 ? -25.924 10.732 12.590 1.00 98.75 266 LEU A N 1
ATOM 2063 C CA . LEU A 1 266 ? -24.943 11.624 11.978 1.00 98.75 266 LEU A CA 1
ATOM 2064 C C . LEU A 1 266 ? -23.533 11.153 12.351 1.00 98.75 266 LEU A C 1
ATOM 2066 O O . LEU A 1 266 ? -23.200 11.077 13.533 1.00 98.75 266 LEU A O 1
ATOM 2070 N N . LYS A 1 267 ? -22.702 10.868 11.348 1.00 98.81 267 LYS A N 1
ATOM 2071 C CA . LYS A 1 267 ? -21.298 10.469 11.507 1.00 98.81 267 LYS A CA 1
ATOM 2072 C C . LYS A 1 267 ? -20.400 11.515 10.862 1.00 98.81 267 LYS A C 1
ATOM 2074 O O . LYS A 1 267 ? -20.675 11.970 9.754 1.00 98.81 267 LYS A O 1
ATOM 2079 N N . MET A 1 268 ? -19.349 11.928 11.556 1.00 98.75 268 MET A N 1
ATOM 2080 C CA . MET A 1 268 ? -18.395 12.918 11.054 1.00 98.75 268 MET A CA 1
ATOM 2081 C C . MET A 1 268 ? -16.976 12.486 11.385 1.00 98.75 268 MET A C 1
ATOM 2083 O O . MET A 1 268 ? -16.723 12.033 12.498 1.00 98.75 268 MET A O 1
ATOM 2087 N N . GLY A 1 269 ? -16.057 12.687 10.447 1.00 98.81 269 GLY A N 1
ATOM 2088 C CA . GLY A 1 269 ? -14.651 12.341 10.603 1.00 98.81 269 GLY A CA 1
ATOM 2089 C C . GLY A 1 269 ? -13.739 13.426 10.047 1.00 98.81 269 GLY A C 1
ATOM 2090 O O . GLY A 1 269 ? -14.011 14.014 8.998 1.00 98.81 269 GLY A O 1
ATOM 2091 N N . ILE A 1 270 ? -12.647 13.709 10.751 1.00 98.88 270 ILE A N 1
ATOM 2092 C CA . ILE A 1 270 ? -11.532 14.515 10.251 1.00 98.88 270 ILE A CA 1
ATOM 2093 C C . ILE A 1 270 ? -10.215 13.927 10.745 1.00 98.88 270 ILE A C 1
ATOM 2095 O O . ILE A 1 270 ? -10.005 13.767 11.944 1.00 98.88 270 ILE A O 1
ATOM 2099 N N . ALA A 1 271 ? -9.302 13.637 9.822 1.00 98.81 271 ALA A N 1
ATOM 2100 C CA . ALA A 1 271 ? -7.988 13.107 10.162 1.00 98.81 271 ALA A CA 1
ATOM 2101 C C . ALA A 1 271 ? -6.907 13.623 9.214 1.00 98.81 271 ALA A C 1
ATOM 2103 O O . ALA A 1 271 ? -7.171 13.931 8.049 1.00 98.81 271 ALA A O 1
ATOM 2104 N N . ARG A 1 272 ? -5.670 13.706 9.711 1.00 98.81 272 ARG A N 1
ATOM 2105 C CA . ARG A 1 272 ? -4.489 14.000 8.893 1.00 98.81 272 ARG A CA 1
ATOM 2106 C C . ARG A 1 272 ? -3.742 12.705 8.573 1.00 98.81 272 ARG A C 1
ATOM 2108 O O . ARG A 1 272 ? -2.964 12.218 9.390 1.00 98.81 272 ARG A O 1
ATOM 2115 N N . ALA A 1 273 ? -3.956 12.174 7.375 1.00 98.50 273 ALA A N 1
ATOM 2116 C CA . ALA A 1 273 ? -3.238 11.010 6.868 1.00 98.50 273 ALA A CA 1
ATOM 2117 C C . ALA A 1 273 ? -1.757 11.330 6.610 1.00 98.50 273 ALA A C 1
ATOM 2119 O O . ALA A 1 273 ? -1.397 12.481 6.339 1.00 98.50 273 ALA A O 1
ATOM 2120 N N . TYR A 1 274 ? -0.923 10.295 6.668 1.00 98.44 274 TYR A N 1
ATOM 2121 C CA . TYR A 1 274 ? 0.523 10.352 6.479 1.00 98.44 274 TYR A CA 1
ATOM 2122 C C . TYR A 1 274 ? 0.961 9.323 5.442 1.00 98.44 274 TYR A C 1
ATOM 2124 O O . TYR A 1 274 ? 0.517 8.176 5.472 1.00 98.44 274 TYR A O 1
ATOM 2132 N N . LYS A 1 275 ? 1.852 9.734 4.541 1.00 98.69 275 LYS A N 1
ATOM 2133 C CA . LYS A 1 275 ? 2.523 8.842 3.606 1.00 98.69 275 LYS A CA 1
ATOM 2134 C C . LYS A 1 275 ? 3.998 9.219 3.484 1.00 98.69 275 LYS A C 1
ATOM 2136 O O . LYS A 1 275 ? 4.347 10.302 3.012 1.00 98.69 275 LYS A O 1
ATOM 2141 N N . ALA A 1 276 ? 4.868 8.289 3.868 1.00 98.19 276 ALA A N 1
ATOM 2142 C CA . ALA A 1 276 ? 6.288 8.386 3.576 1.00 98.19 276 ALA A CA 1
ATOM 2143 C C . ALA A 1 276 ? 6.550 8.276 2.054 1.00 98.19 276 ALA A C 1
ATOM 2145 O O . ALA A 1 276 ? 5.827 7.547 1.347 1.00 98.19 276 ALA A O 1
ATOM 2146 N N . PRO A 1 277 ? 7.577 8.970 1.531 1.00 98.25 277 PRO A N 1
ATOM 2147 C CA . PRO A 1 277 ? 8.115 8.702 0.206 1.00 98.25 277 PRO A CA 1
ATOM 2148 C C . PRO A 1 277 ? 8.588 7.247 0.095 1.00 98.25 277 PRO A C 1
ATOM 2150 O O . PRO A 1 277 ? 9.018 6.636 1.070 1.00 98.25 277 PRO A O 1
ATOM 2153 N N . SER A 1 278 ? 8.519 6.688 -1.108 1.00 98.38 278 SER A N 1
ATOM 2154 C CA . SER A 1 278 ? 9.078 5.362 -1.391 1.00 98.38 278 SER A CA 1
ATOM 2155 C C . SER A 1 278 ? 10.609 5.368 -1.380 1.00 98.38 278 SER A C 1
ATOM 2157 O O . SER A 1 278 ? 11.237 6.405 -1.605 1.00 98.38 278 SER A O 1
ATOM 2159 N N . LEU A 1 279 ? 11.211 4.180 -1.246 1.00 98.50 279 LEU A N 1
ATOM 2160 C CA . LEU A 1 279 ? 12.665 3.998 -1.321 1.00 98.50 279 LEU A CA 1
ATOM 2161 C C . LEU A 1 279 ? 13.281 4.501 -2.637 1.00 98.50 279 LEU A C 1
ATOM 2163 O O . LEU A 1 279 ? 14.443 4.887 -2.639 1.00 98.50 279 LEU A O 1
ATOM 2167 N N . TYR A 1 280 ? 12.527 4.535 -3.741 1.00 98.31 280 TYR A N 1
ATOM 2168 C CA . TYR A 1 280 ? 12.980 5.147 -4.996 1.00 98.31 280 TYR A CA 1
ATOM 2169 C C . TYR A 1 280 ? 13.043 6.671 -4.905 1.00 98.31 280 TYR A C 1
ATOM 2171 O O . TYR A 1 280 ? 14.017 7.285 -5.334 1.00 98.31 280 TYR A O 1
ATOM 2179 N N . GLN A 1 281 ? 12.002 7.286 -4.339 1.00 98.56 281 GLN A N 1
ATOM 2180 C CA . GLN A 1 281 ? 11.875 8.740 -4.268 1.00 98.56 281 GLN A CA 1
ATOM 2181 C C . GLN A 1 281 ? 12.948 9.368 -3.381 1.00 98.56 281 GLN A C 1
ATOM 2183 O O . GLN A 1 281 ? 13.400 10.456 -3.710 1.00 98.56 281 GLN A O 1
ATOM 2188 N N . THR A 1 282 ? 13.387 8.691 -2.316 1.00 98.38 282 THR A N 1
ATOM 2189 C CA . THR A 1 282 ? 14.446 9.170 -1.407 1.00 98.38 282 THR A CA 1
ATOM 2190 C C . THR A 1 282 ? 15.838 8.645 -1.743 1.00 98.38 282 THR A C 1
ATOM 2192 O O . THR A 1 282 ? 16.739 8.789 -0.926 1.00 98.38 282 THR A O 1
ATOM 2195 N N . ASN A 1 283 ? 16.044 7.984 -2.887 1.00 98.12 283 ASN A N 1
ATOM 2196 C CA . ASN A 1 283 ? 17.352 7.437 -3.251 1.00 98.12 283 ASN A CA 1
ATOM 2197 C C . ASN A 1 283 ? 18.042 8.313 -4.310 1.00 98.12 283 ASN A C 1
ATOM 2199 O O . ASN A 1 283 ? 17.672 8.236 -5.483 1.00 98.12 283 ASN A O 1
ATOM 2203 N N . PRO A 1 284 ? 19.109 9.058 -3.959 1.00 97.06 284 PRO A N 1
ATOM 2204 C CA . PRO A 1 284 ? 19.863 9.869 -4.918 1.00 97.06 284 PRO A CA 1
ATOM 2205 C C . PRO A 1 284 ? 20.517 9.078 -6.058 1.00 97.06 284 PRO A C 1
ATOM 2207 O O . PRO A 1 284 ? 20.950 9.672 -7.044 1.00 97.06 284 PRO A O 1
ATOM 2210 N N . ASN A 1 285 ? 20.602 7.747 -5.948 1.00 97.06 285 ASN A N 1
ATOM 2211 C CA . ASN A 1 285 ? 21.108 6.865 -7.001 1.00 97.06 285 ASN A CA 1
ATOM 2212 C C . ASN A 1 285 ? 20.045 6.439 -8.023 1.00 97.06 285 ASN A C 1
ATOM 2214 O O . ASN A 1 285 ? 20.407 5.880 -9.068 1.00 97.06 285 ASN A O 1
ATOM 2218 N N . TYR A 1 286 ? 18.764 6.667 -7.722 1.00 97.56 286 TYR A N 1
ATOM 2219 C CA . TYR A 1 286 ? 17.668 6.424 -8.647 1.00 97.56 286 TYR A CA 1
ATOM 2220 C C . TYR A 1 286 ? 17.556 7.612 -9.600 1.00 97.56 286 TYR A C 1
ATOM 2222 O O . TYR A 1 286 ? 17.177 8.715 -9.202 1.00 97.56 286 TYR A O 1
ATOM 2230 N N . ILE A 1 287 ? 17.946 7.381 -10.853 1.00 96.25 287 ILE A N 1
ATOM 2231 C CA . ILE A 1 287 ? 18.036 8.404 -11.892 1.00 96.25 287 ILE A CA 1
ATOM 2232 C C . ILE A 1 287 ? 17.250 7.943 -13.114 1.00 96.25 287 ILE A C 1
ATOM 2234 O O . ILE A 1 287 ? 17.483 6.844 -13.615 1.00 96.25 287 ILE A O 1
ATOM 2238 N N . LEU A 1 288 ? 16.397 8.815 -13.641 1.00 95.62 288 LEU A N 1
ATOM 2239 C CA . LEU A 1 288 ? 15.785 8.678 -14.962 1.00 95.62 288 LEU A CA 1
ATOM 2240 C C . LEU A 1 288 ? 16.256 9.809 -15.873 1.00 95.62 288 LEU A C 1
ATOM 2242 O O . LEU A 1 288 ? 16.625 10.888 -15.407 1.00 95.62 288 LEU A O 1
ATOM 2246 N N . TYR A 1 289 ? 16.240 9.569 -17.181 1.00 94.81 289 TYR A N 1
ATOM 2247 C CA . TYR A 1 289 ? 16.682 10.539 -18.177 1.00 94.81 289 TYR A CA 1
ATOM 2248 C C . TYR A 1 289 ? 15.650 10.717 -19.287 1.00 94.81 289 TYR A C 1
ATOM 2250 O O . TYR A 1 289 ? 15.114 9.749 -19.817 1.00 94.81 289 TYR A O 1
ATOM 2258 N N . SER A 1 290 ? 15.453 11.964 -19.704 1.00 94.06 290 SER A N 1
ATOM 2259 C CA . SER A 1 290 ? 14.655 12.331 -20.870 1.00 94.06 290 SER A CA 1
ATOM 2260 C C . SER A 1 290 ? 15.471 13.239 -21.786 1.00 94.06 290 SER A C 1
ATOM 2262 O O . SER A 1 290 ? 16.224 14.098 -21.330 1.00 94.06 290 SER A O 1
ATOM 2264 N N . LYS A 1 291 ? 15.292 13.095 -23.104 1.00 92.62 291 LYS A N 1
ATOM 2265 C CA . LYS A 1 291 ? 15.905 13.986 -24.107 1.00 92.62 291 LYS A CA 1
ATOM 2266 C C . LYS A 1 291 ? 15.172 15.319 -24.287 1.00 92.62 291 LYS A C 1
ATOM 2268 O O . LYS A 1 291 ? 15.648 16.159 -25.045 1.00 92.62 291 LYS A O 1
ATOM 2273 N N . GLY A 1 292 ? 14.030 15.492 -23.628 1.00 92.56 292 GLY A N 1
ATOM 2274 C CA . GLY A 1 292 ? 13.212 16.702 -23.696 1.00 92.56 292 GLY A CA 1
ATOM 2275 C C . GLY A 1 292 ? 11.721 16.420 -23.554 1.00 92.56 292 GLY A C 1
ATOM 2276 O O . GLY A 1 292 ? 11.007 17.222 -22.971 1.00 92.56 292 GLY A O 1
ATOM 2277 N N . GLN A 1 293 ? 11.242 15.255 -24.005 1.00 91.44 293 GLN A N 1
ATOM 2278 C CA . GLN A 1 293 ? 9.807 14.940 -24.020 1.00 91.44 293 GLN A CA 1
ATOM 2279 C C . GLN A 1 293 ? 9.175 14.945 -22.622 1.00 91.44 293 GLN A C 1
ATOM 2281 O O . GLN A 1 293 ? 8.087 15.480 -22.444 1.00 91.44 293 GLN A O 1
ATOM 2286 N N . GLY A 1 294 ? 9.866 14.369 -21.636 1.00 92.12 294 GLY A N 1
ATOM 2287 C CA . GLY A 1 294 ? 9.438 14.356 -20.234 1.00 92.12 294 GLY A CA 1
ATOM 2288 C C . GLY A 1 294 ? 9.928 15.549 -19.407 1.00 92.12 294 GLY A C 1
ATOM 2289 O O . GLY A 1 294 ? 9.769 15.544 -18.191 1.00 92.12 294 GLY A O 1
ATOM 2290 N N . CYS A 1 295 ? 10.573 16.546 -20.021 1.00 94.75 295 CYS A N 1
ATOM 2291 C CA . CYS A 1 295 ? 11.183 17.652 -19.287 1.00 94.75 295 CYS A CA 1
ATOM 2292 C C . CYS A 1 295 ? 10.189 18.800 -19.109 1.00 94.75 295 CYS A C 1
ATOM 2294 O O . CYS A 1 295 ? 9.775 19.448 -20.070 1.00 94.75 295 CYS A O 1
ATOM 2296 N N . TYR A 1 296 ? 9.817 19.084 -17.861 1.00 94.69 296 TYR A N 1
ATOM 2297 C CA . TYR A 1 296 ? 8.911 20.190 -17.573 1.00 94.69 296 TYR A CA 1
ATOM 2298 C C . TYR A 1 296 ? 9.560 21.530 -17.945 1.00 94.69 296 TYR A C 1
ATOM 2300 O O . TYR A 1 296 ? 10.665 21.835 -17.502 1.00 94.69 296 TYR A O 1
ATOM 2308 N N . ALA A 1 297 ? 8.864 22.332 -18.754 1.00 90.31 297 ALA A N 1
ATOM 2309 C CA . ALA A 1 297 ? 9.302 23.662 -19.190 1.00 90.31 297 ALA A CA 1
ATOM 2310 C C . ALA A 1 297 ? 10.702 23.719 -19.854 1.00 90.31 297 ALA A C 1
ATOM 2312 O O . ALA A 1 297 ? 11.337 24.773 -19.859 1.00 90.31 297 ALA A O 1
ATOM 2313 N N . SER A 1 298 ? 11.177 22.619 -20.450 1.00 89.50 298 SER A N 1
ATOM 2314 C CA . SER A 1 298 ? 12.444 22.570 -21.191 1.00 89.50 298 SER A CA 1
ATOM 2315 C C . SER A 1 298 ? 12.309 21.734 -22.460 1.00 89.50 298 SER A C 1
ATOM 2317 O O . SER A 1 298 ? 11.711 20.665 -22.447 1.00 89.50 298 SER A O 1
ATOM 2319 N N . ALA A 1 299 ? 12.902 22.212 -23.558 1.00 88.19 299 ALA A N 1
ATOM 2320 C CA . ALA A 1 299 ? 13.023 21.452 -24.805 1.00 88.19 299 ALA A CA 1
ATOM 2321 C C . ALA A 1 299 ? 14.335 20.643 -24.894 1.00 88.19 299 ALA A C 1
ATOM 2323 O O . ALA A 1 299 ? 14.512 19.867 -25.831 1.00 88.19 299 ALA A O 1
ATOM 2324 N N . GLY A 1 300 ? 15.266 20.850 -23.955 1.00 90.50 300 GLY A N 1
ATOM 2325 C CA . GLY A 1 300 ? 16.519 20.100 -23.853 1.00 90.50 300 GLY A CA 1
ATOM 2326 C C . GLY A 1 300 ? 16.400 18.888 -22.929 1.00 90.50 300 GLY A C 1
ATOM 2327 O O . GLY A 1 300 ? 15.403 18.727 -22.230 1.00 90.50 300 GLY A O 1
ATOM 2328 N N . GLY A 1 301 ? 17.437 18.049 -22.902 1.00 92.12 301 GLY A N 1
ATOM 2329 C CA . GLY A 1 301 ? 17.471 16.883 -22.021 1.00 92.12 301 GLY A CA 1
ATOM 2330 C C . GLY A 1 301 ? 17.499 17.249 -20.534 1.00 92.12 301 GLY A C 1
ATOM 2331 O O . GLY A 1 301 ? 18.028 18.291 -20.152 1.00 92.12 301 GLY A O 1
ATOM 2332 N N . CYS A 1 302 ? 16.947 16.373 -19.700 1.00 93.94 302 CYS A N 1
ATOM 2333 C CA . CYS A 1 302 ? 16.885 16.531 -18.252 1.00 93.94 302 CYS A CA 1
ATOM 2334 C C . CYS A 1 302 ? 17.029 15.179 -17.548 1.00 93.94 302 CYS A C 1
ATOM 2336 O O . CYS A 1 302 ? 16.703 14.128 -18.107 1.00 93.94 302 CYS A O 1
ATOM 2338 N N . TYR A 1 303 ? 17.491 15.230 -16.301 1.00 95.31 303 TYR A N 1
ATOM 2339 C CA . TYR A 1 303 ? 17.446 14.105 -15.378 1.00 95.31 303 TYR A CA 1
ATOM 2340 C C . TYR A 1 303 ? 16.338 14.308 -14.345 1.00 95.31 303 TYR A C 1
ATOM 2342 O O . TYR A 1 303 ? 16.050 15.438 -13.949 1.00 95.31 303 TYR A O 1
ATOM 2350 N N . LEU A 1 304 ? 15.765 13.198 -13.890 1.00 96.38 304 LEU A N 1
ATOM 2351 C CA . LEU A 1 304 ? 14.994 13.115 -12.657 1.00 96.38 304 LEU A CA 1
ATOM 2352 C C . LEU A 1 304 ? 15.801 12.274 -11.670 1.00 96.38 304 LEU A C 1
ATOM 2354 O O . LEU A 1 304 ? 16.186 11.156 -11.998 1.00 96.38 304 LEU A O 1
ATOM 2358 N N . GLN A 1 305 ? 16.050 12.818 -10.485 1.00 97.38 305 GLN A N 1
ATOM 2359 C CA . GLN A 1 305 ? 16.850 12.193 -9.438 1.00 97.38 305 GLN A CA 1
ATOM 2360 C C . GLN A 1 305 ? 16.018 12.070 -8.158 1.00 97.38 305 GLN A C 1
ATOM 2362 O O . GLN A 1 305 ? 15.268 12.990 -7.825 1.00 97.38 305 GLN A O 1
ATOM 2367 N N . GLY A 1 306 ? 16.145 10.942 -7.451 1.00 97.88 306 GLY A N 1
ATOM 2368 C CA . GLY A 1 306 ? 15.589 10.795 -6.105 1.00 97.88 306 GLY A CA 1
ATOM 2369 C C . GLY A 1 306 ? 16.214 11.790 -5.120 1.00 97.88 306 GLY A C 1
ATOM 2370 O O . GLY A 1 306 ? 17.371 12.172 -5.255 1.00 97.88 306 GLY A O 1
ATOM 2371 N N . ASN A 1 307 ? 15.446 12.233 -4.134 1.00 98.19 307 ASN A N 1
ATOM 2372 C CA . ASN A 1 307 ? 15.822 13.288 -3.205 1.00 98.19 307 ASN A CA 1
ATOM 2373 C C . ASN A 1 307 ? 15.516 12.852 -1.764 1.00 98.19 307 ASN A C 1
ATOM 2375 O O . ASN A 1 307 ? 14.361 12.631 -1.397 1.00 98.19 307 ASN A O 1
ATOM 2379 N N . ASP A 1 308 ? 16.559 12.707 -0.956 1.00 97.25 308 ASP A N 1
ATOM 2380 C CA . ASP A 1 308 ? 16.489 12.328 0.455 1.00 97.25 308 ASP A CA 1
ATOM 2381 C C . ASP A 1 308 ? 16.006 13.463 1.377 1.00 97.25 308 ASP A C 1
ATOM 2383 O O . ASP A 1 308 ? 15.579 13.181 2.493 1.00 97.25 308 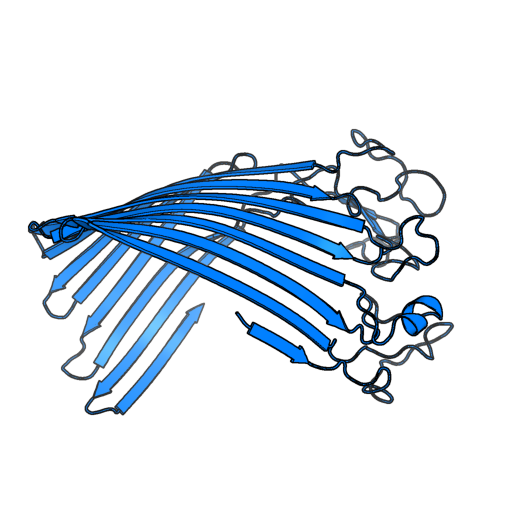ASP A O 1
ATOM 2387 N N . ASP A 1 309 ? 15.926 14.705 0.889 1.00 98.12 309 ASP A N 1
ATOM 2388 C CA . ASP A 1 309 ? 15.321 15.853 1.588 1.00 98.12 309 ASP A CA 1
ATOM 2389 C C . ASP A 1 309 ? 13.801 15.992 1.342 1.00 98.12 309 ASP A C 1
ATOM 2391 O O . ASP A 1 309 ? 13.180 17.009 1.688 1.00 98.12 309 ASP A O 1
ATOM 2395 N N . LEU A 1 310 ? 13.163 15.000 0.709 1.00 98.44 310 LEU A N 1
ATOM 2396 C CA . LEU A 1 310 ? 11.716 15.018 0.500 1.00 98.44 310 LEU A CA 1
ATOM 2397 C C . LEU A 1 310 ? 10.958 15.049 1.828 1.00 98.44 310 LEU A C 1
ATOM 2399 O O . LEU A 1 310 ? 11.217 14.286 2.756 1.00 98.44 310 LEU A O 1
ATOM 2403 N N . LYS A 1 311 ? 9.923 15.889 1.875 1.00 98.44 311 LYS A N 1
ATOM 2404 C CA . LYS A 1 311 ? 8.921 15.840 2.941 1.00 98.44 311 LYS A CA 1
ATOM 2405 C C . LYS A 1 311 ? 7.939 14.704 2.680 1.00 98.44 311 LYS A C 1
ATOM 2407 O O . LYS A 1 311 ? 7.644 14.382 1.532 1.00 98.44 311 LYS A O 1
ATOM 2412 N N . ALA A 1 312 ? 7.377 14.161 3.754 1.00 98.44 312 ALA A N 1
ATOM 2413 C CA . ALA A 1 312 ? 6.256 13.239 3.656 1.00 98.44 312 ALA A CA 1
ATOM 2414 C C . ALA A 1 312 ? 5.009 13.938 3.105 1.00 98.44 312 ALA A C 1
ATOM 2416 O O . ALA A 1 312 ? 4.771 15.126 3.353 1.00 98.44 312 ALA A O 1
ATOM 2417 N N . GLU A 1 313 ? 4.187 13.171 2.401 1.00 98.62 313 GLU A N 1
ATOM 2418 C CA . GLU A 1 313 ? 2.873 13.613 1.962 1.00 98.62 313 GLU A CA 1
ATOM 2419 C C . GLU A 1 313 ? 1.896 13.525 3.136 1.00 98.62 313 GLU A C 1
ATOM 2421 O O . GLU A 1 313 ? 1.885 12.548 3.889 1.00 98.62 313 GLU A O 1
ATOM 2426 N N . THR A 1 314 ? 1.052 14.547 3.293 1.00 98.56 314 THR A N 1
ATOM 2427 C CA . THR A 1 314 ? -0.038 14.523 4.275 1.00 98.56 314 THR A CA 1
ATOM 2428 C C . THR A 1 314 ? -1.320 15.051 3.668 1.00 98.56 314 THR A C 1
ATOM 2430 O O . THR A 1 314 ? -1.277 16.028 2.921 1.00 98.56 314 THR A O 1
ATOM 2433 N N . SER A 1 315 ? -2.449 14.449 4.035 1.00 98.62 315 SER A N 1
ATOM 2434 C CA . SER A 1 315 ? -3.770 14.843 3.543 1.00 98.62 315 SER A CA 1
ATOM 2435 C C . SER A 1 315 ? -4.743 15.001 4.700 1.00 98.62 315 SER A C 1
ATOM 2437 O O . SER A 1 315 ? -4.794 14.147 5.581 1.00 98.62 315 SER A O 1
ATOM 2439 N N . ILE A 1 316 ? -5.497 16.102 4.715 1.00 98.75 316 ILE A N 1
ATOM 2440 C CA . ILE A 1 316 ? -6.584 16.288 5.677 1.00 98.75 316 ILE A CA 1
ATOM 2441 C C . ILE A 1 316 ? -7.853 15.751 5.033 1.00 98.75 316 ILE A C 1
ATOM 2443 O O . ILE A 1 316 ? -8.476 16.455 4.240 1.00 98.75 316 ILE A O 1
ATOM 2447 N N . ASN A 1 317 ? -8.221 14.537 5.414 1.00 98.62 317 ASN A N 1
ATOM 2448 C CA . ASN A 1 317 ? -9.391 13.850 4.890 1.00 98.62 317 ASN A CA 1
ATOM 2449 C C . ASN A 1 317 ? -10.576 14.131 5.811 1.00 98.62 317 ASN A C 1
ATOM 2451 O O . ASN A 1 317 ? -10.433 14.077 7.040 1.00 98.62 317 ASN A O 1
ATOM 2455 N N . LYS A 1 318 ? -11.724 14.472 5.225 1.00 98.62 318 LYS A N 1
ATOM 2456 C CA . LYS A 1 318 ? -12.930 14.840 5.974 1.00 98.62 318 LYS A CA 1
ATOM 2457 C C . LYS A 1 318 ? -14.142 14.139 5.400 1.00 98.62 318 LYS A C 1
ATOM 2459 O O . LYS A 1 318 ? -14.284 14.083 4.182 1.00 98.62 318 LYS A O 1
ATOM 2464 N N . GLU A 1 319 ? -15.049 13.718 6.269 1.00 98.75 319 GLU A N 1
ATOM 2465 C CA . GLU A 1 319 ? -16.341 13.177 5.863 1.00 98.75 319 GLU A CA 1
ATOM 2466 C C . GLU A 1 319 ? -17.471 13.581 6.812 1.00 98.75 319 GLU A C 1
ATOM 2468 O O . GLU A 1 319 ? -17.265 13.786 8.010 1.00 98.75 319 GLU A O 1
ATOM 2473 N N . ILE A 1 320 ? -18.673 13.728 6.251 1.00 98.75 320 ILE A N 1
ATOM 2474 C CA . ILE A 1 320 ? -19.923 13.977 6.977 1.00 98.75 320 ILE A CA 1
ATOM 2475 C C . ILE A 1 320 ? -20.993 13.101 6.334 1.00 98.75 320 ILE A C 1
ATOM 2477 O O . ILE A 1 320 ? -21.321 13.287 5.160 1.00 98.75 320 ILE A O 1
ATOM 2481 N N . GLY A 1 321 ? -21.529 12.156 7.098 1.00 98.75 321 GLY A N 1
ATOM 2482 C CA . GLY A 1 321 ? -22.527 11.194 6.653 1.00 98.75 321 GLY A CA 1
ATOM 2483 C C . GLY A 1 321 ? -23.788 11.227 7.505 1.00 98.75 321 GLY A C 1
ATOM 2484 O O . GLY A 1 321 ? -23.714 11.283 8.731 1.00 98.75 321 GLY A O 1
ATOM 2485 N N . LEU A 1 322 ? -24.947 11.162 6.855 1.00 98.75 322 LEU A N 1
ATOM 2486 C CA . LEU A 1 322 ? -26.231 10.909 7.502 1.00 98.75 322 LEU A CA 1
ATOM 2487 C C . LEU A 1 322 ? -26.729 9.530 7.071 1.00 98.75 322 LEU A C 1
ATOM 2489 O O . LEU A 1 322 ? -26.841 9.254 5.876 1.00 98.75 322 LEU A O 1
ATOM 2493 N N . GLU A 1 323 ? -27.032 8.683 8.047 1.00 98.75 323 GLU A N 1
ATOM 2494 C CA . GLU A 1 323 ? -27.505 7.315 7.847 1.00 98.75 323 GLU A CA 1
ATOM 2495 C C . GLU A 1 323 ? -28.893 7.158 8.477 1.00 98.75 323 GLU A C 1
ATOM 2497 O O . GLU A 1 323 ? -29.085 7.510 9.639 1.00 98.75 323 GLU A O 1
ATOM 2502 N N . PHE A 1 324 ? -29.847 6.633 7.711 1.00 98.62 324 PHE A N 1
ATOM 2503 C CA . PHE A 1 324 ? -31.117 6.095 8.191 1.00 98.62 324 PHE A CA 1
ATOM 2504 C C . PHE A 1 324 ? -31.025 4.571 8.227 1.00 98.62 324 PHE A C 1
ATOM 2506 O O . PHE A 1 324 ? -30.637 3.960 7.224 1.00 98.62 324 PHE A O 1
ATOM 2513 N N . LYS A 1 325 ? -31.430 3.954 9.339 1.00 98.44 325 LYS A N 1
ATOM 2514 C CA . LYS A 1 325 ? -31.461 2.501 9.496 1.00 98.44 325 LYS A CA 1
ATOM 2515 C C . LYS A 1 325 ? -32.639 2.062 10.363 1.00 98.44 325 LYS A C 1
ATOM 2517 O O . LYS A 1 325 ? -32.701 2.414 11.533 1.00 98.44 325 LYS A O 1
ATOM 2522 N N . ARG A 1 326 ? -33.527 1.232 9.807 1.00 97.94 326 ARG A N 1
ATOM 2523 C CA . ARG A 1 326 ? -34.691 0.678 10.519 1.00 97.94 326 ARG A CA 1
ATOM 2524 C C . ARG A 1 326 ? -35.211 -0.586 9.854 1.00 97.94 326 ARG A C 1
ATOM 2526 O O . ARG A 1 326 ? -35.434 -0.576 8.651 1.00 97.94 326 ARG A O 1
ATOM 2533 N N . ASP A 1 327 ? -35.477 -1.645 10.619 1.00 97.12 327 ASP A N 1
ATOM 2534 C CA . ASP A 1 327 ? -36.197 -2.842 10.138 1.00 97.12 327 ASP A CA 1
ATOM 2535 C C . ASP A 1 327 ? -35.660 -3.410 8.798 1.00 97.12 327 ASP A C 1
ATOM 2537 O O . ASP A 1 327 ? -36.418 -3.824 7.923 1.00 97.12 327 ASP A O 1
ATOM 2541 N N . GLY A 1 328 ? -34.333 -3.388 8.609 1.00 97.00 328 GLY A N 1
ATOM 2542 C CA . GLY A 1 328 ? -33.657 -3.837 7.381 1.00 97.00 328 GLY A CA 1
ATOM 2543 C C . GLY A 1 328 ? -33.534 -2.787 6.267 1.00 97.00 328 GLY A C 1
ATOM 2544 O O . GLY A 1 328 ? -32.778 -3.003 5.321 1.00 97.00 328 GLY A O 1
ATOM 2545 N N . TRP A 1 329 ? -34.202 -1.638 6.383 1.00 97.75 329 TRP A N 1
ATOM 2546 C CA . TRP A 1 329 ? -33.966 -0.479 5.524 1.00 97.75 329 TRP A CA 1
ATOM 2547 C C . TRP A 1 329 ? -32.667 0.220 5.905 1.00 97.75 329 TRP A C 1
ATOM 2549 O O . TRP A 1 329 ? -32.382 0.411 7.088 1.00 97.75 329 TRP A O 1
ATOM 2559 N N . LEU A 1 330 ? -31.909 0.633 4.890 1.00 98.44 330 LEU A N 1
ATOM 2560 C CA . LEU A 1 330 ? -30.690 1.418 5.032 1.00 98.44 330 LEU A CA 1
ATOM 2561 C C . LEU A 1 330 ? -30.623 2.439 3.897 1.00 98.44 330 LEU A C 1
ATOM 2563 O O . LEU A 1 330 ? -30.680 2.072 2.723 1.00 98.44 330 LEU A O 1
ATOM 2567 N N . ALA A 1 331 ? -30.492 3.714 4.248 1.00 98.50 331 ALA A N 1
ATOM 2568 C CA . ALA A 1 331 ? -30.227 4.790 3.300 1.00 98.50 331 ALA A CA 1
ATOM 2569 C C . ALA A 1 331 ? -29.142 5.702 3.873 1.00 98.50 331 ALA A C 1
ATOM 2571 O O . ALA A 1 331 ? -29.217 6.094 5.033 1.00 98.50 331 ALA A O 1
ATOM 2572 N N . GLY A 1 332 ? -28.136 6.041 3.070 1.00 98.50 332 GLY A N 1
ATOM 2573 C CA . GLY A 1 332 ? -27.006 6.850 3.514 1.00 98.50 332 GLY A CA 1
ATOM 2574 C C . GLY A 1 332 ? -26.601 7.877 2.468 1.00 98.50 332 GLY A C 1
ATOM 2575 O O . GLY A 1 332 ? -26.616 7.590 1.270 1.00 98.50 332 GLY A O 1
ATOM 2576 N N . VAL A 1 333 ? -26.231 9.069 2.927 1.00 98.62 333 VAL A N 1
ATOM 2577 C CA . VAL A 1 333 ? -25.594 10.101 2.103 1.00 98.62 333 VAL A CA 1
ATOM 2578 C C . VAL A 1 333 ? -24.361 10.589 2.841 1.00 98.62 333 VAL A C 1
ATOM 2580 O O . VAL A 1 333 ? -24.469 11.021 3.986 1.00 98.62 333 VAL A O 1
ATOM 2583 N N . THR A 1 334 ? -23.212 10.561 2.167 1.00 98.75 334 THR A N 1
ATOM 2584 C CA . THR A 1 334 ? -21.932 11.007 2.725 1.00 98.75 334 THR A CA 1
ATOM 2585 C C . THR A 1 334 ? -21.262 11.992 1.783 1.00 98.75 334 THR A C 1
ATOM 2587 O O . THR A 1 334 ? -21.092 11.723 0.594 1.00 98.75 334 THR A O 1
ATOM 2590 N N . TRP A 1 335 ? -20.866 13.137 2.327 1.00 98.75 335 TRP A N 1
ATOM 2591 C CA . TRP A 1 335 ? -19.933 14.057 1.690 1.00 98.75 335 TRP A CA 1
ATOM 2592 C C . TRP A 1 335 ? -18.515 13.745 2.168 1.00 98.75 335 TRP A C 1
ATOM 2594 O O . TRP A 1 335 ? -18.320 13.497 3.356 1.00 98.75 335 TRP A O 1
ATOM 2604 N N . PHE A 1 336 ? -17.536 13.809 1.265 1.00 98.38 336 PHE A N 1
ATOM 2605 C CA . PHE A 1 336 ? -16.117 13.645 1.576 1.00 98.38 336 PHE A CA 1
ATOM 2606 C C . PHE A 1 336 ? -15.259 14.673 0.825 1.00 98.38 336 PHE A C 1
ATOM 2608 O O . PHE A 1 336 ? -15.653 15.153 -0.246 1.00 98.38 336 PHE A O 1
ATOM 2615 N N . ARG A 1 337 ? -14.097 15.028 1.386 1.00 97.19 337 ARG A N 1
ATOM 2616 C CA . ARG A 1 337 ? -13.118 15.937 0.770 1.00 97.19 337 ARG A CA 1
ATOM 2617 C C . ARG A 1 337 ? -11.689 15.664 1.210 1.00 97.19 337 ARG A C 1
ATOM 2619 O O . ARG A 1 337 ? -11.496 15.325 2.401 1.00 97.19 337 ARG A O 1
#

Radius of gyration: 26.05 Å; Cα contacts (8 Å, |Δi|>4): 842; chains: 1; bounding box: 65×47×74 Å

Secondary structure (DSSP, 8-state):
-EEEEEPPPPTTTTTT-SPP--GGGTT-----PPEEEEEEEEEEEEEEEETTEEEEEEEEEEEEEEE--S--TT----HHHHHTTTS--EEEEEEEEEEEEEEE-TTS-EEEEEEEEEEEEEEE--BBSSGGGBTSB-TT-SSS-EEEEEEEEEEEEEEEEEEESSSEEEEEEEEEEEEEEEEESSGGG---SSTTS----TTS-SS----EEEEEEEEEEEEEEEEEETTEEEEEEEEEEEETTTEEEEEEEEEEEEE-SSSEEEEEEEEEEEEPPPTTTT-TT-EEEESSTT-TT-SS-EEEE--TTPPPEEEEEEEEEEEEEETTEEEEEEEE-

Solvent-accessible surface area (backbone atoms only — not comparable to full-atom values): 17502 Å² total; per-residue (Å²): 104,51,77,49,74,50,72,45,42,55,63,63,71,37,70,93,70,50,78,95,53,65,80,92,45,54,83,40,46,48,40,44,55,57,10,38,38,43,39,37,42,66,51,75,49,77,43,77,82,47,87,58,29,36,40,36,43,36,44,37,43,37,38,40,30,39,16,32,12,49,75,29,78,76,36,61,70,52,75,68,54,59,70,40,53,66,36,71,50,41,34,41,39,40,36,38,39,35,46,35,43,40,39,45,49,95,83,60,35,35,35,47,33,37,41,37,44,36,41,38,37,42,38,26,48,44,54,29,78,39,74,100,34,37,46,29,72,41,89,83,52,95,50,78,55,45,55,32,43,37,41,38,38,39,39,41,40,37,38,37,39,66,41,84,75,98,44,54,30,37,41,35,42,36,40,38,40,38,40,42,39,37,40,35,80,65,63,39,62,58,63,25,66,71,88,96,42,83,48,78,53,90,96,52,71,64,61,90,45,71,41,65,42,73,50,39,38,42,35,41,37,41,36,36,45,32,42,80,44,104,48,32,39,40,33,48,32,44,34,39,40,40,29,75,72,62,41,76,48,78,28,50,35,40,37,38,39,35,54,66,66,95,41,31,36,43,37,40,38,42,34,38,47,79,42,77,71,51,66,57,48,42,25,66,59,32,42,42,53,34,74,14,92,79,29,82,99,40,81,50,57,38,77,50,66,22,41,53,85,48,72,59,50,68,46,74,43,38,38,46,32,46,36,40,48,55,98,89,47,73,50,73,52,70,52,74,86

Organism: Escherichia coli (NCBI:txid562)

Nearest PDB structures (foldseek):
  5out-assembly1_A  TM=9.894E-01  e=3.287E-36  Pseudomonas aeruginosa PAO1
  6i2j-assembly1_A  TM=9.859E-01  e=4.489E-36  Pseudomonas aeruginosa PAO1
  6r1f-assembly1_A  TM=9.871E-01  e=4.980E-36  Pseudomonas aeruginosa PAO1
  5mzs-assembly1_A  TM=9.892E-01  e=2.024E-35  Pseudomonas aeruginosa PAO1
  5fr8-assembly2_B  TM=9.428E-01  e=2.452E-28  Acinetobacter baumannii

pLDDT: mean 95.8, std 4.93, range [67.81, 98.94]

InterPro domains:
  IPR000531 TonB-dependent receptor-like, beta-barrel [PF00593] (60-337)
  IPR010105 TonB-dependent siderophore receptor [TIGR01783] (2-337)
  IPR036942 TonB-dependent receptor-like, beta-barrel domain superfamily [G3DSA:2.40.170.20] (1-337)
  IPR039426 TonB-dependent receptor-like [PS52016] (1-337)
  IPR039426 TonB-dependent receptor-like [PTHR30069] (15-337)
  IPR058134 Ferric enterobactin receptor PirA/FepA/PfeA [NF010048] (1-337)

Mean predicted aligned error: 4.59 Å